Protein AF-A0A3M1KBB2-F1 (afdb_monomer_lite)

Foldseek 3Di:
DDDDDDDDDDDDDDDDDDDDDDDPPPPPPPPDPPPPPPPPPDPPPDADPVLVVLLVVCPPFQADSQQLAHPVLCVLVVVLLVLLVCCLVPVVSLVVSVVRAQDDRLRVLVPDPGPCNVSSNVSLVRGDPVLNVQLVVLSVVLRVLSVVLSVVSVVVVDDHSVRSCVSSVVSSVVNVVSSLVNLCSRDPPPPSVPVVVVVVVVVVVVVVVVVVVVVVVVVPPDDPDPPPVNVVVVVPPPPPDDDPPVNVVVVPD

pLDDT: mean 73.89, std 21.91, range [37.56, 98.06]

Secondary structure (DSSP, 8-state):
-------------------------SSS--S----S--------PPPPHHHHHHHHHHTTSSB-TTT--BGGGGHHHHHHHHHHHHTTT-GGGHHHHTT-----HHHHHHHS--TTHHHHHHHHHTS-HHHHHHHHHHHHHHHHHHHHHHHHHHHTSS--HHHHHHHHHHHHHHHHHHHHHHHHHHTTTS-HHHHHHHHHHHHHHHHHHHHHHHHHHHHSSS--PPPHHHHHHTTSSS-S----HHHHHTT--

Radius of gyration: 38.44 Å; chains: 1; bounding box: 136×97×54 Å

Structure (mmCIF, N/CA/C/O backbone):
data_AF-A0A3M1KBB2-F1
#
_entry.id   AF-A0A3M1KBB2-F1
#
loop_
_atom_site.group_PDB
_atom_site.id
_atom_site.type_symbol
_atom_site.label_atom_id
_atom_site.label_alt_id
_atom_site.label_comp_id
_atom_site.label_asym_id
_atom_site.label_entity_id
_atom_site.label_seq_id
_atom_site.pdbx_PDB_ins_code
_atom_site.Cartn_x
_atom_site.Cartn_y
_atom_site.Cartn_z
_atom_site.occupancy
_atom_site.B_iso_or_equiv
_atom_site.auth_seq_id
_atom_site.auth_comp_id
_atom_site.auth_asym_id
_atom_site.auth_atom_id
_atom_site.pdbx_PDB_model_num
ATOM 1 N N . MET A 1 1 ? -66.221 37.394 -31.455 1.00 39.97 1 MET A N 1
ATOM 2 C CA . MET A 1 1 ? -66.002 36.935 -30.063 1.00 39.97 1 MET A CA 1
ATOM 3 C C . MET A 1 1 ? -64.806 37.714 -29.534 1.00 39.97 1 MET A C 1
ATOM 5 O O . MET A 1 1 ? -63.736 37.566 -30.091 1.00 39.97 1 MET A O 1
ATOM 9 N N . ARG A 1 2 ? -65.027 38.820 -28.814 1.00 38.31 2 ARG A N 1
ATOM 10 C CA . ARG A 1 2 ? -65.224 38.904 -27.350 1.00 38.31 2 ARG A CA 1
ATOM 11 C C . ARG A 1 2 ? -63.923 38.574 -26.586 1.00 38.31 2 ARG A C 1
ATOM 13 O O . ARG A 1 2 ? -63.465 37.459 -26.737 1.00 38.31 2 ARG A O 1
ATOM 20 N N . ILE A 1 3 ? -63.320 39.399 -25.720 1.00 37.56 3 ILE A N 1
ATOM 21 C CA . ILE A 1 3 ? -63.451 40.816 -25.314 1.00 37.56 3 ILE A CA 1
ATOM 22 C C . ILE A 1 3 ? -62.129 41.149 -24.582 1.00 37.56 3 ILE A C 1
ATOM 24 O O . ILE A 1 3 ? -61.704 40.366 -23.736 1.00 37.56 3 ILE A O 1
ATOM 28 N N . SER A 1 4 ? -61.526 42.307 -24.855 1.00 38.25 4 SER A N 1
ATOM 29 C CA . SER A 1 4 ? -60.528 42.969 -24.000 1.00 38.25 4 SER A CA 1
ATOM 30 C C . SER A 1 4 ? -61.181 43.616 -22.772 1.00 38.25 4 SER A C 1
ATOM 32 O O . SER A 1 4 ? -62.295 44.120 -22.881 1.00 38.25 4 SER A O 1
ATOM 34 N N . ARG A 1 5 ? -60.471 43.707 -21.641 1.00 40.84 5 ARG A N 1
ATOM 35 C CA . ARG A 1 5 ? -60.655 44.701 -20.554 1.00 40.84 5 ARG A CA 1
ATOM 36 C C . ARG A 1 5 ? -59.530 44.484 -19.528 1.00 40.84 5 ARG A C 1
ATOM 38 O O . ARG A 1 5 ? -59.194 43.341 -19.273 1.00 40.84 5 ARG A O 1
ATOM 45 N N . ALA A 1 6 ? -58.949 45.449 -18.829 1.00 40.66 6 ALA A N 1
ATOM 46 C CA . ALA A 1 6 ? -58.879 46.906 -18.899 1.00 40.66 6 ALA A CA 1
ATOM 47 C C . ALA A 1 6 ? -58.130 47.340 -17.619 1.00 40.66 6 ALA A C 1
ATOM 49 O O . ALA A 1 6 ? -58.588 47.007 -16.535 1.00 40.66 6 ALA A O 1
ATOM 50 N N . THR A 1 7 ? -57.038 48.100 -17.777 1.00 42.25 7 THR A N 1
ATOM 51 C CA . THR A 1 7 ? -56.836 49.422 -17.132 1.00 42.25 7 THR A CA 1
ATOM 52 C C . THR A 1 7 ? -56.759 49.447 -15.585 1.00 42.25 7 THR A C 1
ATOM 54 O O . THR A 1 7 ? -57.702 49.089 -14.898 1.00 42.25 7 THR A O 1
ATOM 57 N N . ARG A 1 8 ? -55.716 50.018 -14.961 1.00 40.72 8 ARG A N 1
ATOM 58 C CA . ARG A 1 8 ? -55.566 51.483 -14.882 1.00 40.72 8 ARG A CA 1
ATOM 59 C C . ARG A 1 8 ? -54.183 51.918 -14.367 1.00 40.72 8 ARG A C 1
ATOM 61 O O . ARG A 1 8 ? -53.724 51.492 -13.318 1.00 40.72 8 ARG A O 1
ATOM 68 N N . PHE A 1 9 ? -53.598 52.826 -15.142 1.00 38.19 9 PHE A N 1
ATOM 69 C CA . PHE A 1 9 ? -52.480 53.726 -14.860 1.00 38.19 9 PHE A CA 1
ATOM 70 C C . PHE A 1 9 ? -52.955 54.942 -14.045 1.00 38.19 9 PHE A C 1
ATOM 72 O O . PHE A 1 9 ? -54.060 55.418 -14.309 1.00 38.19 9 PHE A O 1
ATOM 79 N N . ALA A 1 10 ? -52.095 55.481 -13.171 1.00 40.97 10 ALA A N 1
ATOM 80 C CA . ALA A 1 10 ? -51.895 56.909 -12.825 1.00 40.97 10 ALA A CA 1
ATOM 81 C C . ALA A 1 10 ? -51.282 56.996 -11.412 1.00 40.97 10 ALA A C 1
ATOM 83 O O . ALA A 1 10 ? -51.699 56.243 -10.546 1.00 40.97 10 ALA A O 1
ATOM 84 N N . ARG A 1 11 ? -50.364 57.889 -11.036 1.00 38.69 11 ARG A N 1
ATOM 85 C CA . ARG A 1 11 ? -49.588 58.976 -11.662 1.00 38.69 11 ARG A CA 1
ATOM 86 C C . ARG A 1 11 ? -48.530 59.372 -10.602 1.00 38.69 11 ARG A C 1
ATOM 88 O O . ARG A 1 11 ? -48.836 59.362 -9.416 1.00 38.69 11 ARG A O 1
ATOM 95 N N . HIS A 1 12 ? -47.327 59.739 -11.030 1.00 37.56 12 HIS A N 1
ATOM 96 C CA . HIS A 1 12 ? -46.296 60.484 -10.268 1.00 37.56 12 HIS A CA 1
ATOM 97 C C . HIS A 1 12 ? -46.439 62.001 -10.597 1.00 37.56 12 HIS A C 1
ATOM 99 O O . HIS A 1 12 ? -47.279 62.279 -11.467 1.00 37.56 12 HIS A O 1
ATOM 105 N N . PRO A 1 13 ? -45.617 62.989 -10.138 1.00 61.69 13 PRO A N 1
ATOM 106 C CA . PRO A 1 13 ? -44.692 63.219 -8.985 1.00 61.69 13 PRO A CA 1
ATOM 107 C C . PRO A 1 13 ? -44.994 64.637 -8.354 1.00 61.69 13 PRO A C 1
ATOM 109 O O . PRO A 1 13 ? -46.173 64.995 -8.411 1.00 61.69 13 PRO A O 1
ATOM 112 N N . PRO A 1 14 ? -44.071 65.544 -7.899 1.00 54.25 14 PRO A N 1
ATOM 113 C CA . PRO A 1 14 ? -42.691 65.518 -7.328 1.00 54.25 14 PRO A CA 1
ATOM 114 C C . PRO A 1 14 ? -42.627 66.205 -5.915 1.00 54.25 14 PRO A C 1
ATOM 116 O O . PRO A 1 14 ? -43.619 66.764 -5.470 1.00 54.25 14 PRO A O 1
ATOM 119 N N . GLY A 1 15 ? -41.605 66.090 -5.052 1.00 37.56 15 GLY A N 1
ATOM 120 C CA . GLY A 1 15 ? -40.236 66.639 -5.113 1.00 37.56 15 GLY A CA 1
ATOM 121 C C . GLY A 1 15 ? -40.072 67.876 -4.196 1.00 37.56 15 GLY A C 1
ATOM 122 O O . GLY A 1 15 ? -40.815 68.831 -4.378 1.00 37.56 15 GLY A O 1
ATOM 123 N N . HIS A 1 16 ? -39.146 67.825 -3.222 1.00 41.34 16 HIS A N 1
ATOM 124 C CA . HIS A 1 16 ? -38.310 68.910 -2.636 1.00 41.34 16 HIS A CA 1
ATOM 125 C C . HIS A 1 16 ? -37.663 68.364 -1.340 1.00 41.34 16 HIS A C 1
ATOM 127 O O . HIS A 1 16 ? -38.364 67.983 -0.410 1.00 41.34 16 HIS A O 1
ATOM 133 N N . ASP A 1 17 ? -36.374 68.018 -1.369 1.00 38.38 17 ASP A N 1
ATOM 134 C CA . ASP A 1 17 ? -35.231 68.859 -0.955 1.00 38.38 17 ASP A CA 1
ATOM 135 C C . ASP A 1 17 ? -35.091 69.030 0.563 1.00 38.38 17 ASP A C 1
ATOM 137 O O . ASP A 1 17 ? -35.965 69.574 1.232 1.00 38.38 17 ASP A O 1
ATOM 141 N N . GLY A 1 18 ? -33.943 68.606 1.096 1.00 38.19 18 GLY A N 1
ATOM 142 C CA . GLY A 1 18 ? -33.603 68.795 2.505 1.00 38.19 18 GLY A CA 1
ATOM 143 C C . GLY A 1 18 ? -32.398 67.982 2.966 1.00 38.19 18 GLY A C 1
ATOM 144 O O . GLY A 1 18 ? -32.530 67.084 3.789 1.00 38.19 18 GLY A O 1
ATOM 145 N N . LEU A 1 19 ? -31.224 68.300 2.420 1.00 38.81 19 LEU A N 1
ATOM 146 C CA . LEU A 1 19 ? -29.916 67.947 2.973 1.00 38.81 19 LEU A CA 1
ATOM 147 C C . LEU A 1 19 ? -29.793 68.404 4.439 1.00 38.81 19 LEU A C 1
ATOM 149 O O . LEU A 1 19 ? -30.047 69.569 4.724 1.00 38.81 19 LEU A O 1
ATOM 153 N N . MET A 1 20 ? -29.308 67.528 5.323 1.00 38.00 20 MET A N 1
ATOM 154 C CA . MET A 1 20 ? -28.083 67.712 6.125 1.00 38.00 20 MET A CA 1
ATOM 155 C C . MET A 1 20 ? -28.115 66.934 7.445 1.00 38.00 20 MET A C 1
ATOM 157 O O . MET A 1 20 ? -29.023 67.076 8.255 1.00 38.00 20 MET A O 1
ATOM 161 N N . SER A 1 21 ? -26.995 66.246 7.676 1.00 43.06 21 SER A N 1
ATOM 162 C CA . SER A 1 21 ? -26.371 66.000 8.976 1.00 43.06 21 SER A CA 1
ATOM 163 C C . SER A 1 21 ? -27.155 65.198 10.009 1.00 43.06 21 SER A C 1
ATOM 165 O O . SER A 1 21 ? -28.000 65.727 10.724 1.00 43.06 21 SER A O 1
ATOM 167 N N . LYS A 1 22 ? -26.672 63.980 10.262 1.00 44.69 22 LYS A N 1
ATOM 168 C CA . LYS A 1 22 ? -25.934 63.707 11.503 1.00 44.69 22 LYS A CA 1
ATOM 169 C C . LYS A 1 22 ? -25.032 62.494 11.328 1.00 44.69 22 LYS A C 1
ATOM 171 O O . LYS A 1 22 ? -25.343 61.541 10.629 1.00 44.69 22 LYS A O 1
ATOM 176 N N . HIS A 1 23 ? -23.854 62.641 11.898 1.00 44.62 23 HIS A N 1
ATOM 177 C CA . HIS A 1 23 ? -22.630 61.924 11.606 1.00 44.62 23 HIS A CA 1
ATOM 178 C C . HIS A 1 23 ? -22.330 60.987 12.787 1.00 44.62 23 HIS A C 1
ATOM 180 O O . HIS A 1 23 ? -21.245 61.058 13.354 1.00 44.62 23 HIS A O 1
ATOM 186 N N . GLU A 1 24 ? -23.315 60.188 13.223 1.00 48.00 24 GLU A N 1
ATOM 187 C CA . GLU A 1 24 ? -23.298 59.569 14.565 1.00 48.00 24 GLU A CA 1
ATOM 188 C C . GLU A 1 24 ? -23.824 58.122 14.658 1.00 48.00 24 GLU A C 1
ATOM 190 O O . GLU A 1 24 ? -24.002 57.631 15.761 1.00 48.00 24 GLU A O 1
ATOM 195 N N . ASP A 1 25 ? -23.967 57.380 13.556 1.00 42.84 25 ASP A N 1
ATOM 196 C CA . ASP A 1 25 ? -24.384 55.960 13.610 1.00 42.84 25 ASP A CA 1
ATOM 197 C C . ASP A 1 25 ? -23.302 55.008 13.079 1.00 42.84 25 ASP A C 1
ATOM 199 O O . ASP A 1 25 ? -23.540 54.142 12.240 1.00 42.84 25 ASP A O 1
ATOM 203 N N . MET A 1 26 ? -22.061 55.180 13.545 1.00 38.34 26 MET A N 1
ATOM 204 C CA . MET A 1 26 ? -20.952 54.284 13.183 1.00 38.34 26 MET A CA 1
ATOM 205 C C . MET A 1 26 ? -20.110 53.831 14.385 1.00 38.34 26 MET A C 1
ATOM 207 O O . MET A 1 26 ? -18.928 53.526 14.230 1.00 38.34 26 MET A O 1
ATOM 211 N N . GLN A 1 27 ? -20.705 53.781 15.586 1.00 43.47 27 GLN A N 1
ATOM 212 C CA . GLN A 1 27 ? -20.038 53.250 16.787 1.00 43.47 27 GLN A CA 1
ATOM 213 C C . GLN A 1 27 ? -20.854 52.279 17.662 1.00 43.47 27 GLN A C 1
ATOM 215 O O . GLN A 1 27 ? -20.275 51.709 18.581 1.00 43.47 27 GLN A O 1
ATOM 220 N N . GLU A 1 28 ? -22.108 51.945 17.338 1.00 44.28 28 GLU A N 1
ATOM 221 C CA . GLU A 1 28 ? -22.884 50.937 18.094 1.00 44.28 28 GLU A CA 1
ATOM 222 C C . GLU A 1 28 ? -23.383 49.762 17.235 1.00 44.28 28 GLU A C 1
ATOM 224 O O . GLU A 1 28 ? -24.539 49.360 17.280 1.00 44.28 28 GLU A O 1
ATOM 229 N N . MET A 1 29 ? -22.483 49.140 16.468 1.00 39.94 29 MET A N 1
ATOM 230 C CA . MET A 1 29 ? -22.730 47.807 15.892 1.00 39.94 29 MET A CA 1
ATOM 231 C C . MET A 1 29 ? -21.520 46.888 16.079 1.00 39.94 29 MET A C 1
ATOM 233 O O . MET A 1 29 ? -21.035 46.238 15.155 1.00 39.94 29 MET A O 1
ATOM 237 N N . LYS A 1 30 ? -20.991 46.868 17.308 1.00 49.28 30 LYS A N 1
ATOM 238 C CA . LYS A 1 30 ? -19.894 45.983 17.723 1.00 49.28 30 LYS A CA 1
ATOM 239 C C . LYS A 1 30 ? -20.246 45.204 18.992 1.00 49.28 30 LYS A C 1
ATOM 241 O O . LYS A 1 30 ? -19.454 45.121 19.924 1.00 49.28 30 LYS A O 1
ATOM 246 N N . LEU A 1 31 ? -21.440 44.618 19.013 1.00 41.84 31 LEU A N 1
ATOM 247 C CA . LEU A 1 31 ? -21.870 43.657 20.026 1.00 41.84 31 LEU A CA 1
ATOM 248 C C . LEU A 1 31 ? -22.531 42.457 19.338 1.00 41.84 31 LEU A C 1
ATOM 250 O O . LEU A 1 31 ? -23.375 42.621 18.465 1.00 41.84 31 LEU A O 1
ATOM 254 N N . ALA A 1 32 ? -22.100 41.265 19.762 1.00 46.97 32 ALA A N 1
ATOM 255 C CA . ALA A 1 32 ? -22.506 39.929 19.317 1.00 46.97 32 ALA A CA 1
ATOM 256 C C . ALA A 1 32 ? -21.923 39.411 17.983 1.00 46.97 32 ALA A C 1
ATOM 258 O O . ALA A 1 32 ? -22.619 38.822 17.162 1.00 46.97 32 ALA A O 1
ATOM 259 N N . MET A 1 33 ? -20.600 39.500 17.824 1.00 46.44 33 MET A N 1
ATOM 260 C CA . MET A 1 33 ? -19.882 38.398 17.171 1.00 46.44 33 MET A CA 1
ATOM 261 C C . MET A 1 33 ? -19.833 37.238 18.177 1.00 46.44 33 MET A C 1
ATOM 263 O O . MET A 1 33 ? -19.279 37.442 19.263 1.00 46.44 33 MET A O 1
ATOM 267 N N . PRO A 1 34 ? -20.388 36.044 17.898 1.00 45.81 34 PRO A N 1
ATOM 268 C CA . PRO A 1 34 ? -20.093 34.893 18.731 1.00 45.81 34 PRO A CA 1
ATOM 269 C C . PRO A 1 34 ? -18.593 34.629 18.621 1.00 45.81 34 PRO A C 1
ATOM 271 O O . PRO A 1 34 ? -18.051 34.419 17.534 1.00 45.81 34 PRO A O 1
ATOM 274 N N . SER A 1 35 ? -17.926 34.720 19.769 1.00 42.41 35 SER A N 1
ATOM 275 C CA . SER A 1 35 ? -16.536 34.336 19.956 1.00 42.41 35 SER A CA 1
ATOM 276 C C . SER A 1 35 ? -16.293 33.003 19.252 1.00 42.41 35 SER A C 1
ATOM 278 O O . SER A 1 35 ? -16.897 31.991 19.607 1.00 42.41 35 SER A O 1
ATOM 280 N N . GLN A 1 36 ? -15.408 32.995 18.252 1.00 48.31 36 GLN A N 1
ATOM 281 C CA . GLN A 1 36 ? -14.919 31.790 17.574 1.00 48.31 36 GLN A CA 1
ATOM 282 C C . GLN A 1 36 ? -14.016 30.944 18.501 1.00 48.31 36 GLN A C 1
ATOM 284 O O . GLN A 1 36 ? -13.035 30.355 18.060 1.00 48.31 36 GLN A O 1
ATOM 289 N N . ALA A 1 37 ? -14.353 30.866 19.789 1.00 44.41 37 ALA A N 1
ATOM 290 C CA . ALA A 1 37 ? -13.719 30.042 20.812 1.00 44.41 37 ALA A CA 1
ATOM 291 C C . ALA A 1 37 ? -14.424 28.678 20.960 1.00 44.41 37 ALA A C 1
ATOM 293 O O . ALA A 1 37 ? -14.535 28.136 22.054 1.00 44.41 37 ALA A O 1
ATOM 294 N N . ALA A 1 38 ? -14.913 28.131 19.846 1.00 44.22 38 ALA A N 1
ATOM 295 C CA . ALA A 1 38 ? -15.385 26.753 19.738 1.00 44.22 38 ALA A CA 1
ATOM 296 C C . ALA A 1 38 ? -15.048 26.177 18.351 1.00 44.22 38 ALA A C 1
ATOM 298 O O . ALA A 1 38 ? -15.880 25.563 17.689 1.00 44.22 38 ALA A O 1
ATOM 299 N N . ARG A 1 39 ? -13.817 26.392 17.869 1.00 44.88 39 ARG A N 1
ATOM 300 C CA . ARG A 1 39 ? -13.243 25.509 16.846 1.00 44.88 39 ARG A CA 1
ATOM 301 C C . ARG A 1 39 ? -12.769 24.263 17.583 1.00 44.88 39 ARG A C 1
ATOM 303 O O . ARG A 1 39 ? -11.681 24.249 18.142 1.00 44.88 39 ARG A O 1
ATOM 310 N N . ASN A 1 40 ? -13.677 23.300 17.691 1.00 42.91 40 ASN A N 1
ATOM 311 C CA . ASN A 1 40 ? -13.496 22.014 18.351 1.00 42.91 40 ASN A CA 1
ATOM 312 C C . ASN A 1 40 ? -12.168 21.360 17.903 1.00 42.91 40 ASN A C 1
ATOM 314 O O . ASN A 1 40 ? -12.052 21.054 16.715 1.00 42.91 40 ASN A O 1
ATOM 318 N N . PRO A 1 41 ? -11.160 21.188 18.779 1.00 47.47 41 PRO A N 1
ATOM 319 C CA . PRO A 1 41 ? -9.836 20.777 18.331 1.00 47.47 41 PRO A CA 1
ATOM 320 C C . PRO A 1 41 ? -9.662 19.271 18.117 1.00 47.47 41 PRO A C 1
ATOM 322 O O . PRO A 1 41 ? -8.635 18.907 17.571 1.00 47.47 41 PRO A O 1
ATOM 325 N N . GLU A 1 42 ? -10.595 18.382 18.477 1.00 43.56 42 GLU A N 1
ATOM 326 C CA . GLU A 1 42 ? -10.384 16.937 18.288 1.00 43.56 42 GLU A CA 1
ATOM 327 C C . GLU A 1 42 ? -11.714 16.195 18.101 1.00 43.56 42 GLU A C 1
ATOM 329 O O . GLU A 1 42 ? -12.368 15.806 19.063 1.00 43.56 42 GLU A O 1
ATOM 334 N N . CYS A 1 43 ? -12.106 15.915 16.856 1.00 40.28 43 CYS A N 1
ATOM 335 C CA . CYS A 1 43 ? -12.983 14.773 16.591 1.00 40.28 43 CYS A CA 1
ATOM 336 C C . CYS A 1 43 ? -12.117 13.501 16.557 1.00 40.28 43 CYS A C 1
ATOM 338 O O . CYS A 1 43 ? -12.091 12.789 15.562 1.00 40.28 43 CYS A O 1
ATOM 340 N N . ARG A 1 44 ? -11.359 13.226 17.630 1.00 54.50 44 ARG A N 1
ATOM 341 C CA . ARG A 1 44 ? -10.888 11.860 17.877 1.00 54.50 44 ARG A CA 1
ATOM 342 C C . ARG A 1 44 ? -12.130 11.098 18.294 1.00 54.50 44 ARG A C 1
ATOM 344 O O . ARG A 1 44 ? -12.576 11.233 19.433 1.00 54.50 44 ARG A O 1
ATOM 351 N N . GLN A 1 45 ? -12.765 10.411 17.350 1.00 59.56 45 GLN A N 1
ATOM 352 C CA . GLN A 1 45 ? -13.900 9.558 17.672 1.00 59.56 45 GLN A CA 1
ATOM 353 C C . GLN A 1 45 ? -13.451 8.595 18.773 1.00 59.56 45 GLN A C 1
ATOM 355 O O . GLN A 1 45 ? -12.469 7.872 18.613 1.00 59.56 45 GLN A O 1
ATOM 360 N N . ALA A 1 46 ? -14.115 8.656 19.927 1.00 73.00 46 ALA A N 1
ATOM 361 C CA . ALA A 1 46 ? -13.853 7.710 20.996 1.00 73.00 46 ALA A CA 1
ATOM 362 C C . ALA A 1 46 ? -14.144 6.303 20.461 1.00 73.00 46 ALA A C 1
ATOM 364 O O . ALA A 1 46 ? -15.185 6.094 19.834 1.00 73.00 46 ALA A O 1
ATOM 365 N N . LEU A 1 47 ? -13.221 5.365 20.693 1.00 81.56 47 LEU A N 1
ATOM 366 C CA . LEU A 1 47 ? -13.400 3.978 20.276 1.00 81.56 47 LEU A CA 1
ATOM 367 C C . LEU A 1 47 ? -14.716 3.438 20.844 1.00 81.56 47 LEU A C 1
ATOM 369 O O . LEU A 1 47 ? -15.050 3.650 22.014 1.00 81.56 47 LEU A O 1
ATOM 373 N N . SER A 1 48 ? -15.464 2.728 20.008 1.00 88.38 48 SER A N 1
ATOM 374 C CA . SER A 1 48 ? -16.630 1.970 20.443 1.00 88.38 48 SER A CA 1
ATOM 375 C C . SER A 1 48 ? -16.229 0.901 21.476 1.00 88.38 48 SER A C 1
ATOM 377 O O . SER A 1 48 ? -15.072 0.470 21.510 1.00 88.38 48 SER A O 1
ATOM 379 N N . PRO A 1 49 ? -17.166 0.416 22.312 1.00 88.75 49 PRO A N 1
ATOM 380 C CA . PRO A 1 49 ? -16.876 -0.660 23.263 1.00 88.75 49 PRO A CA 1
ATOM 381 C C . PRO A 1 49 ? -16.310 -1.923 22.597 1.00 88.75 49 PRO A C 1
ATOM 383 O O . PRO A 1 49 ? -15.448 -2.587 23.167 1.00 88.75 49 PRO A O 1
ATOM 386 N N . GLU A 1 50 ? -16.767 -2.227 21.380 1.00 90.38 50 GLU A N 1
ATOM 387 C CA . GLU A 1 50 ? -16.287 -3.351 20.574 1.00 90.38 50 GLU A CA 1
ATOM 388 C C . GLU A 1 50 ? -14.830 -3.146 20.134 1.00 90.38 50 GLU A C 1
ATOM 390 O O . GLU A 1 50 ? -13.991 -4.016 20.360 1.00 90.38 50 GLU A O 1
ATOM 395 N N . GLN A 1 51 ? -14.494 -1.957 19.623 1.00 91.50 51 GLN A N 1
ATOM 396 C CA . GLN A 1 51 ? -13.114 -1.590 19.290 1.00 91.50 51 GLN A CA 1
ATOM 397 C C . GLN A 1 51 ? -12.199 -1.623 20.518 1.00 91.50 51 GLN A C 1
ATOM 399 O O . GLN A 1 51 ? -11.065 -2.084 20.431 1.00 91.50 51 GLN A O 1
ATOM 404 N N . GLN A 1 52 ? -12.677 -1.175 21.680 1.00 90.88 52 GLN A N 1
ATOM 405 C CA . GLN A 1 52 ? -11.885 -1.188 22.909 1.00 90.88 52 GLN A CA 1
ATOM 406 C C . GLN A 1 52 ? -11.594 -2.615 23.396 1.00 90.88 52 GLN A C 1
ATOM 408 O O . GLN A 1 52 ? -10.480 -2.890 23.843 1.00 90.88 52 GLN A O 1
ATOM 413 N N . ALA A 1 53 ? -12.572 -3.521 23.298 1.00 90.62 53 ALA A N 1
ATOM 414 C CA . ALA A 1 53 ? -12.388 -4.934 23.620 1.00 90.62 53 ALA A CA 1
ATOM 415 C C . ALA A 1 53 ? -11.438 -5.622 22.629 1.00 90.62 53 ALA A C 1
ATOM 417 O O . ALA A 1 53 ? -10.590 -6.419 23.034 1.00 90.62 53 ALA A O 1
ATOM 418 N N . LEU A 1 54 ? -11.551 -5.286 21.340 1.00 92.50 54 LEU A N 1
ATOM 419 C CA . LEU A 1 54 ? -10.664 -5.801 20.305 1.00 92.50 54 LEU A CA 1
ATOM 420 C C . LEU A 1 54 ? -9.230 -5.313 20.497 1.00 92.50 54 LEU A C 1
ATOM 422 O O . LEU A 1 54 ? -8.315 -6.125 20.438 1.00 92.50 54 LEU A O 1
ATOM 426 N N . LYS A 1 55 ? -9.030 -4.032 20.820 1.00 91.88 55 LYS A N 1
ATOM 427 C CA . LYS A 1 55 ? -7.707 -3.448 21.075 1.00 91.88 55 LYS A CA 1
ATOM 428 C C . LYS A 1 55 ? -6.899 -4.260 22.089 1.00 91.88 55 LYS A C 1
ATOM 430 O O . LYS A 1 55 ? -5.731 -4.542 21.860 1.00 91.88 55 LYS A O 1
ATOM 435 N N . SER A 1 56 ? -7.528 -4.709 23.177 1.00 90.19 56 SER A N 1
ATOM 436 C CA . SER A 1 56 ? -6.864 -5.553 24.181 1.00 90.19 56 SER A CA 1
ATOM 437 C C . SER A 1 56 ? -6.410 -6.919 23.650 1.00 90.19 56 SER A C 1
ATOM 439 O O . SER A 1 56 ? -5.498 -7.504 24.225 1.00 90.19 56 SER A O 1
ATOM 441 N N . ARG A 1 57 ? -7.023 -7.432 22.576 1.00 92.50 57 ARG A N 1
ATOM 442 C CA . ARG A 1 57 ? -6.622 -8.676 21.894 1.00 92.50 57 ARG A CA 1
ATOM 443 C C . ARG A 1 57 ? -5.485 -8.463 20.891 1.00 92.50 57 ARG A C 1
ATOM 445 O O . ARG A 1 57 ? -4.815 -9.432 20.564 1.00 92.50 57 ARG A O 1
ATOM 452 N N . LEU A 1 58 ? -5.284 -7.234 20.408 1.00 91.62 58 LEU A N 1
ATOM 453 C CA . LEU A 1 58 ? -4.207 -6.893 19.467 1.00 91.62 58 LEU A 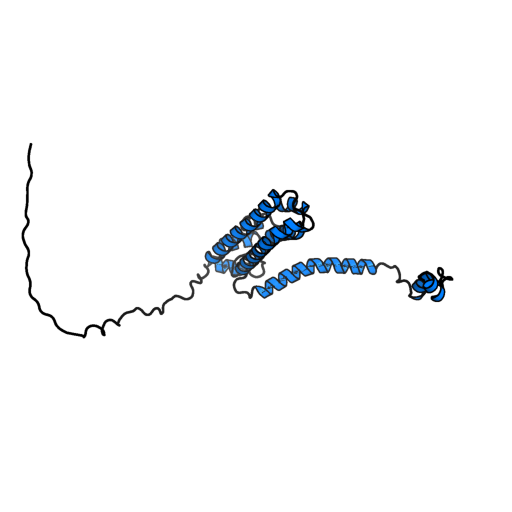CA 1
ATOM 454 C C . LEU A 1 58 ? -2.836 -6.816 20.155 1.00 91.62 58 LEU A C 1
ATOM 456 O O . LEU A 1 58 ? -1.807 -6.956 19.495 1.00 91.62 58 LEU A O 1
ATOM 460 N N . ALA A 1 59 ? -2.818 -6.635 21.478 1.00 87.50 59 ALA A N 1
ATOM 461 C CA . ALA A 1 59 ? -1.594 -6.558 22.261 1.00 87.50 59 ALA A CA 1
ATOM 462 C C . ALA A 1 59 ? -0.710 -7.803 22.061 1.00 87.50 59 ALA A C 1
ATOM 464 O O . ALA A 1 59 ? -1.128 -8.932 22.321 1.00 87.50 59 ALA A O 1
ATOM 465 N N . GLY A 1 60 ? 0.533 -7.585 21.624 1.00 83.62 60 GLY A N 1
ATOM 466 C CA . GLY A 1 60 ? 1.504 -8.653 21.360 1.00 83.62 60 GLY A CA 1
ATOM 467 C C . GLY A 1 60 ? 1.369 -9.336 19.993 1.00 83.62 60 GLY A C 1
ATOM 468 O O . GLY A 1 60 ? 2.029 -10.349 19.770 1.00 83.62 60 GLY A O 1
ATOM 469 N N . THR A 1 61 ? 0.546 -8.795 19.092 1.00 89.25 61 THR A N 1
ATOM 470 C CA . THR A 1 61 ? 0.431 -9.238 17.691 1.00 89.25 61 THR A CA 1
ATOM 471 C C . THR A 1 61 ? 1.130 -8.255 16.742 1.00 89.25 61 THR A C 1
ATOM 473 O O . THR A 1 61 ? 1.515 -7.161 17.151 1.00 89.25 61 THR A O 1
ATOM 476 N N . ASN A 1 62 ? 1.260 -8.613 15.459 1.00 86.94 62 ASN A N 1
ATOM 477 C CA . ASN A 1 62 ? 1.767 -7.714 14.404 1.00 86.94 62 ASN A CA 1
ATOM 478 C C . ASN A 1 62 ? 0.701 -6.723 13.876 1.00 86.94 62 ASN A C 1
ATOM 480 O O . ASN A 1 62 ? 0.838 -6.176 12.782 1.00 86.94 62 ASN A O 1
ATOM 484 N N . ILE A 1 63 ? -0.388 -6.513 14.620 1.00 93.75 63 ILE A N 1
ATOM 485 C CA . ILE A 1 63 ? -1.471 -5.585 14.279 1.00 93.75 63 ILE A CA 1
ATOM 486 C C . ILE A 1 63 ? -1.348 -4.366 15.194 1.00 93.75 63 ILE A C 1
ATOM 488 O O . ILE A 1 63 ? -1.300 -4.508 16.417 1.00 93.75 63 ILE A O 1
ATOM 492 N N . ASP A 1 64 ? -1.310 -3.162 14.627 1.00 92.88 64 ASP A N 1
ATOM 493 C CA . ASP A 1 64 ? -1.179 -1.940 15.415 1.00 92.88 64 ASP A CA 1
ATOM 494 C C . ASP A 1 64 ? -2.461 -1.646 16.212 1.00 92.88 64 ASP A C 1
ATOM 496 O O . ASP A 1 64 ? -3.573 -1.620 15.685 1.00 92.88 64 ASP A O 1
ATOM 500 N N . GLU A 1 65 ? -2.305 -1.398 17.513 1.00 91.62 65 GLU A N 1
ATOM 501 C CA . GLU A 1 65 ? -3.422 -1.201 18.445 1.00 91.62 65 GLU A CA 1
ATOM 502 C C . GLU A 1 65 ? -4.171 0.132 18.256 1.00 91.62 65 GLU A C 1
ATOM 504 O O . GLU A 1 65 ? -5.212 0.359 18.885 1.00 91.62 65 GLU A O 1
ATOM 509 N N . THR A 1 66 ? -3.616 1.054 17.467 1.00 90.12 66 THR A N 1
ATOM 510 C CA . THR A 1 66 ? -4.197 2.376 17.206 1.00 90.12 66 THR A CA 1
ATOM 511 C C . THR A 1 66 ? -4.881 2.403 15.850 1.00 90.12 66 THR A C 1
ATOM 513 O O . THR A 1 66 ? -6.027 2.844 15.766 1.00 90.12 66 THR A O 1
ATOM 516 N N . SER A 1 67 ? -4.211 1.919 14.803 1.00 93.00 67 SER A N 1
ATOM 517 C CA . SE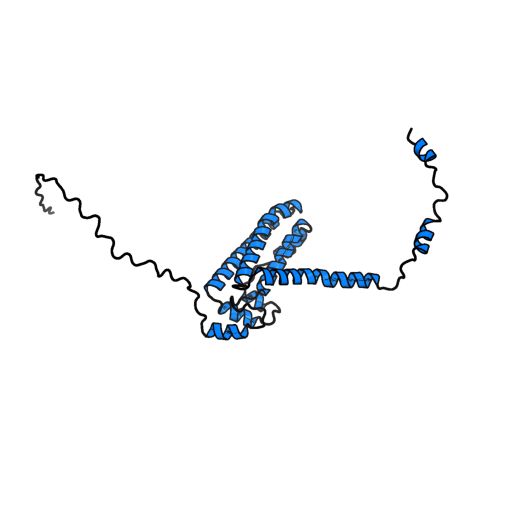R A 1 67 ? -4.762 1.892 13.445 1.00 93.00 67 SER A CA 1
ATOM 518 C C . SER A 1 67 ? -5.632 0.671 13.161 1.00 93.00 67 SER A C 1
ATOM 520 O O . SER A 1 67 ? -6.499 0.752 12.295 1.00 93.00 67 SER A O 1
ATOM 522 N N . PHE A 1 68 ? -5.439 -0.424 13.908 1.00 95.06 68 PHE A N 1
ATOM 523 C CA . PHE A 1 68 ? -6.067 -1.731 13.692 1.00 95.06 68 PHE A CA 1
ATOM 524 C C . PHE A 1 68 ? -5.621 -2.382 12.369 1.00 95.06 68 PHE A C 1
ATOM 526 O O . PHE A 1 68 ? -6.314 -3.243 11.825 1.00 95.06 68 PHE A O 1
ATOM 533 N N . LEU A 1 69 ? -4.457 -1.972 11.853 1.00 96.31 69 LEU A N 1
ATOM 534 C CA . LEU A 1 69 ? -3.859 -2.459 10.613 1.00 96.31 69 LEU A CA 1
ATOM 535 C C . LEU A 1 69 ? -2.569 -3.232 10.902 1.00 96.31 69 LEU A C 1
ATOM 537 O O . LEU A 1 69 ? -1.829 -2.918 11.830 1.00 96.31 69 LEU A O 1
ATOM 541 N N . ALA A 1 70 ? -2.289 -4.230 10.073 1.00 94.81 70 ALA A N 1
ATOM 542 C CA . ALA A 1 70 ? -1.079 -5.049 10.138 1.00 94.81 70 ALA A CA 1
ATOM 543 C C . ALA A 1 70 ? -0.077 -4.653 9.049 1.00 94.81 70 ALA A C 1
ATOM 545 O O . ALA A 1 70 ? -0.460 -4.498 7.885 1.00 94.81 70 ALA A O 1
ATOM 546 N N . THR A 1 71 ? 1.204 -4.564 9.415 1.00 88.69 71 THR A N 1
ATOM 547 C CA . THR A 1 71 ? 2.310 -4.243 8.493 1.00 88.69 71 THR A CA 1
ATOM 548 C C . THR A 1 71 ? 2.526 -5.299 7.426 1.00 88.69 71 THR A C 1
ATOM 550 O O . THR A 1 71 ? 2.912 -4.962 6.311 1.00 88.69 71 THR A O 1
ATOM 553 N N . ASP A 1 72 ? 2.233 -6.562 7.746 1.00 94.56 72 ASP A N 1
ATOM 554 C CA . ASP A 1 72 ? 2.380 -7.699 6.834 1.00 94.56 72 ASP A CA 1
ATOM 555 C C . ASP A 1 72 ? 1.628 -7.497 5.509 1.00 94.56 72 ASP A C 1
ATOM 557 O O . ASP A 1 72 ? 2.066 -8.006 4.482 1.00 94.56 72 ASP A O 1
ATOM 561 N N . TYR A 1 73 ? 0.571 -6.669 5.487 1.00 95.81 73 TYR A N 1
ATOM 562 C CA . TYR A 1 73 ? -0.127 -6.340 4.245 1.00 95.81 73 TYR A CA 1
ATOM 563 C C . TYR A 1 73 ? 0.800 -5.742 3.182 1.00 95.81 73 TYR A C 1
ATOM 565 O O . TYR A 1 73 ? 0.639 -6.038 2.003 1.00 95.81 73 TYR A O 1
ATOM 573 N N . LEU A 1 74 ? 1.794 -4.935 3.563 1.00 94.88 74 LEU A N 1
ATOM 574 C CA . LEU A 1 74 ? 2.711 -4.316 2.602 1.00 94.88 74 LEU A CA 1
ATOM 575 C C . LEU A 1 74 ? 3.685 -5.311 1.958 1.00 94.88 74 LEU A C 1
ATOM 577 O O . LEU A 1 74 ? 4.315 -4.969 0.960 1.00 94.88 74 LEU A O 1
ATOM 581 N N . ASN A 1 75 ? 3.779 -6.548 2.457 1.00 93.19 75 ASN A N 1
ATOM 582 C CA . ASN A 1 75 ? 4.734 -7.527 1.942 1.00 93.19 75 ASN A CA 1
ATOM 583 C C . ASN A 1 75 ? 4.539 -7.814 0.447 1.00 93.19 75 ASN A C 1
ATOM 585 O O . ASN A 1 75 ? 5.507 -7.828 -0.305 1.00 93.19 75 ASN A O 1
ATOM 589 N N . HIS A 1 76 ? 3.290 -7.942 -0.011 1.00 93.69 76 HIS A N 1
ATOM 590 C CA . HIS A 1 76 ? 3.017 -8.200 -1.429 1.00 93.69 76 HIS A CA 1
ATOM 591 C C . HIS A 1 76 ? 3.372 -7.012 -2.344 1.00 93.69 76 HIS A C 1
ATOM 593 O O . HIS A 1 76 ? 3.573 -7.204 -3.540 1.00 93.69 76 HIS A O 1
ATOM 599 N N . PHE A 1 77 ? 3.461 -5.787 -1.808 1.00 96.69 77 PHE A N 1
ATOM 600 C CA . PHE A 1 77 ? 3.990 -4.640 -2.552 1.00 96.69 77 PHE A CA 1
ATOM 601 C C . PHE A 1 77 ? 5.518 -4.659 -2.587 1.00 96.69 77 PHE A C 1
ATOM 603 O O . PHE A 1 77 ? 6.096 -4.375 -3.632 1.00 96.69 77 PHE A O 1
ATOM 610 N N . ASN A 1 78 ? 6.173 -5.041 -1.486 1.00 95.50 78 ASN A N 1
ATOM 611 C CA . ASN A 1 78 ? 7.630 -5.189 -1.453 1.00 95.50 78 ASN A CA 1
ATOM 612 C C . ASN A 1 78 ? 8.109 -6.205 -2.500 1.00 95.50 78 ASN A C 1
ATOM 614 O O . ASN A 1 78 ? 9.105 -5.960 -3.170 1.00 95.50 78 ASN A O 1
ATOM 618 N N . GLU A 1 79 ? 7.374 -7.303 -2.686 1.00 95.31 79 GLU A N 1
ATOM 619 C CA . GLU A 1 79 ? 7.667 -8.316 -3.706 1.00 95.31 79 GLU A CA 1
ATOM 620 C C . GLU A 1 79 ? 7.738 -7.710 -5.115 1.00 95.31 79 GLU A C 1
ATOM 622 O O . GLU A 1 79 ? 8.770 -7.814 -5.774 1.00 95.31 79 GLU A O 1
ATOM 627 N N . VAL A 1 80 ? 6.701 -6.994 -5.565 1.00 96.31 80 VAL A N 1
ATOM 628 C CA . VAL A 1 80 ? 6.716 -6.370 -6.903 1.00 96.31 80 VAL A CA 1
ATOM 629 C C . VAL A 1 80 ? 7.710 -5.214 -7.009 1.00 96.31 80 VAL A C 1
ATOM 631 O O . VAL A 1 80 ? 8.305 -5.019 -8.066 1.00 96.31 80 VAL A O 1
ATOM 634 N N . VAL A 1 81 ? 7.935 -4.467 -5.927 1.00 96.38 81 VAL A N 1
ATOM 635 C CA . VAL A 1 81 ? 8.951 -3.404 -5.861 1.00 96.38 81 VAL A CA 1
ATOM 636 C C . VAL A 1 81 ? 10.345 -3.970 -6.102 1.00 96.38 81 VAL A C 1
ATOM 638 O O . VAL A 1 81 ? 11.064 -3.430 -6.937 1.00 96.38 81 VAL A O 1
ATOM 641 N N . MET A 1 82 ? 10.694 -5.090 -5.465 1.00 95.31 82 MET A N 1
ATOM 642 C CA . MET A 1 82 ? 11.974 -5.763 -5.706 1.00 95.31 82 MET A CA 1
ATOM 643 C C . MET A 1 82 ? 12.117 -6.202 -7.170 1.00 95.31 82 MET A C 1
ATOM 645 O O . MET A 1 82 ? 13.167 -5.982 -7.773 1.00 95.31 82 MET A O 1
ATOM 649 N N . LEU A 1 83 ? 11.066 -6.776 -7.773 1.00 95.81 83 LEU A N 1
ATOM 650 C CA . LEU A 1 83 ? 11.100 -7.175 -9.189 1.00 95.81 83 LEU A CA 1
ATOM 651 C C . LEU A 1 83 ? 11.309 -5.970 -10.114 1.00 95.81 83 LEU A C 1
ATOM 653 O O . LEU A 1 83 ? 12.112 -6.025 -11.046 1.00 95.81 83 LEU A O 1
ATOM 657 N N . LEU A 1 84 ? 10.618 -4.862 -9.841 1.00 94.94 84 LEU A N 1
ATOM 658 C CA . LEU A 1 84 ? 10.781 -3.621 -10.590 1.00 94.94 84 LEU A CA 1
ATOM 659 C C . LEU A 1 84 ? 12.209 -3.075 -10.457 1.00 94.94 84 LEU A C 1
ATOM 661 O O . LEU A 1 84 ? 12.814 -2.735 -11.469 1.00 94.94 84 LEU A O 1
ATOM 665 N N . GLU A 1 85 ? 12.781 -3.031 -9.253 1.00 95.12 85 GLU A N 1
ATOM 666 C CA . GLU A 1 85 ? 14.139 -2.514 -9.013 1.00 95.12 85 GLU A CA 1
ATOM 667 C C . GLU A 1 85 ? 15.231 -3.305 -9.742 1.00 95.12 85 GLU A C 1
ATOM 669 O O . GLU A 1 85 ? 16.214 -2.711 -10.188 1.00 95.12 85 GLU A O 1
ATOM 674 N N . MET A 1 86 ? 15.040 -4.614 -9.921 1.00 93.81 86 MET A N 1
ATOM 675 C CA . MET A 1 86 ? 15.959 -5.482 -10.668 1.00 93.81 86 MET A CA 1
ATOM 676 C C . MET A 1 86 ? 15.793 -5.388 -12.193 1.00 93.81 86 MET A C 1
ATOM 678 O O . MET A 1 86 ? 16.713 -5.731 -12.941 1.00 93.81 86 MET A O 1
ATOM 682 N N . ALA A 1 87 ? 14.649 -4.900 -12.682 1.00 93.50 87 ALA A N 1
ATOM 683 C CA . ALA A 1 87 ? 14.315 -4.892 -14.106 1.00 93.50 87 ALA A CA 1
ATOM 684 C C . ALA A 1 87 ? 15.316 -4.160 -15.026 1.00 93.50 87 ALA A C 1
ATOM 686 O O . ALA A 1 87 ? 15.516 -4.626 -16.148 1.00 93.50 87 ALA A O 1
ATOM 687 N N . PRO A 1 88 ? 15.973 -3.049 -14.627 1.00 92.44 88 PRO A N 1
ATOM 688 C CA . PRO A 1 88 ? 16.996 -2.419 -15.462 1.00 92.44 88 PRO A CA 1
ATOM 689 C C . PRO A 1 88 ? 18.202 -3.316 -15.763 1.00 92.44 88 PRO A C 1
ATOM 691 O O . PRO A 1 88 ? 18.839 -3.148 -16.798 1.00 92.44 88 PRO A O 1
ATOM 694 N N . GLU A 1 89 ? 18.549 -4.233 -14.862 1.00 92.19 89 GLU A N 1
ATOM 695 C CA . GLU A 1 89 ? 19.697 -5.135 -15.029 1.00 92.19 89 GLU A CA 1
ATOM 696 C C . GLU A 1 89 ? 19.275 -6.470 -15.639 1.00 92.19 89 GLU A C 1
ATOM 698 O O . GLU A 1 89 ? 19.994 -7.034 -16.464 1.00 92.19 89 GLU A O 1
ATOM 703 N N . MET A 1 90 ? 18.078 -6.937 -15.286 1.00 91.25 90 MET A N 1
ATOM 704 C CA . MET A 1 90 ? 17.493 -8.175 -15.783 1.00 91.25 90 MET A CA 1
ATOM 705 C C . MET A 1 90 ? 16.080 -7.915 -16.329 1.00 91.25 90 MET A C 1
ATOM 707 O O . MET A 1 90 ? 15.100 -8.181 -15.635 1.00 91.25 90 MET A O 1
ATOM 711 N N . PRO A 1 91 ? 15.941 -7.419 -17.577 1.00 90.06 91 PRO A N 1
ATOM 712 C CA . PRO A 1 91 ? 14.639 -7.074 -18.160 1.00 90.06 91 PRO A CA 1
ATOM 713 C C . PRO A 1 91 ? 13.624 -8.223 -18.186 1.00 90.06 91 PRO A C 1
ATOM 715 O O . PRO A 1 91 ? 12.424 -7.976 -18.079 1.00 90.06 91 PRO A O 1
ATOM 718 N N . ASP A 1 92 ? 14.096 -9.470 -18.280 1.00 89.25 92 ASP A N 1
ATOM 719 C CA . ASP A 1 92 ? 13.256 -10.674 -18.307 1.00 89.25 92 ASP A CA 1
ATOM 720 C C . ASP A 1 92 ? 12.441 -10.855 -17.010 1.00 89.25 92 ASP A C 1
ATOM 722 O O . ASP A 1 92 ? 11.370 -11.459 -17.033 1.00 89.25 92 ASP A O 1
ATOM 726 N N . ILE A 1 93 ? 12.877 -10.265 -15.885 1.00 91.88 93 ILE A N 1
ATOM 727 C CA . ILE A 1 93 ? 12.141 -10.313 -14.610 1.00 91.88 93 ILE A CA 1
ATOM 728 C C . ILE A 1 93 ? 10.784 -9.594 -14.678 1.00 91.88 93 ILE A C 1
ATOM 730 O O . ILE A 1 93 ? 9.887 -9.846 -13.872 1.00 91.88 93 ILE A O 1
ATOM 734 N N . LEU A 1 94 ? 10.598 -8.711 -15.666 1.00 91.44 94 LEU A N 1
ATOM 735 C CA . LEU A 1 94 ? 9.319 -8.046 -15.895 1.00 91.44 94 LEU A CA 1
ATOM 736 C C . LEU A 1 94 ? 8.215 -9.035 -16.271 1.00 91.44 94 LEU A C 1
ATOM 738 O O . LEU A 1 94 ? 7.048 -8.726 -16.046 1.00 91.44 94 LEU A O 1
ATOM 742 N N . ASP A 1 95 ? 8.553 -10.202 -16.824 1.00 90.19 95 ASP A N 1
ATOM 743 C CA . ASP A 1 95 ? 7.564 -11.239 -17.117 1.00 90.19 95 ASP A CA 1
ATOM 744 C C . ASP A 1 95 ? 6.955 -11.808 -15.828 1.00 90.19 95 ASP A C 1
ATOM 746 O O . ASP A 1 95 ? 5.743 -11.989 -15.770 1.00 90.19 95 ASP A O 1
ATOM 750 N N . GLU A 1 96 ? 7.755 -11.985 -14.773 1.00 92.12 96 GLU A N 1
ATOM 751 C CA . GLU A 1 96 ? 7.266 -12.374 -13.443 1.00 92.12 96 GLU A CA 1
ATOM 752 C C . GLU A 1 96 ? 6.477 -11.234 -12.785 1.00 92.12 96 GLU A C 1
ATOM 754 O O . GLU A 1 96 ? 5.390 -11.439 -12.245 1.00 92.12 96 GLU A O 1
ATOM 759 N N . ALA A 1 97 ? 6.962 -9.995 -12.910 1.00 92.75 97 ALA A N 1
ATOM 760 C CA . ALA A 1 97 ? 6.280 -8.827 -12.354 1.00 92.75 97 ALA A CA 1
ATOM 761 C C . ALA A 1 97 ? 4.891 -8.578 -12.981 1.00 92.75 97 ALA A C 1
ATOM 763 O O . ALA A 1 97 ? 4.044 -7.938 -12.359 1.00 92.75 97 ALA A O 1
ATOM 764 N N . ARG A 1 98 ? 4.625 -9.081 -14.196 1.00 89.19 98 ARG A N 1
ATOM 765 C CA . ARG A 1 98 ? 3.313 -8.971 -14.869 1.00 89.19 98 ARG A CA 1
ATOM 766 C C . ARG A 1 98 ? 2.225 -9.832 -14.244 1.00 89.19 98 ARG A C 1
ATOM 768 O O . ARG A 1 98 ? 1.050 -9.488 -14.383 1.00 89.19 98 ARG A O 1
ATOM 775 N N . ASP A 1 99 ? 2.599 -10.922 -13.587 1.00 91.88 99 ASP A N 1
ATOM 776 C CA . ASP A 1 99 ? 1.639 -11.794 -12.911 1.00 91.88 99 ASP A CA 1
ATOM 777 C C . ASP A 1 99 ? 1.158 -11.181 -11.590 1.00 91.88 99 ASP A C 1
ATOM 779 O O . ASP A 1 99 ? 0.122 -11.584 -11.049 1.00 91.88 99 ASP A O 1
ATOM 783 N N . TRP A 1 100 ? 1.860 -10.155 -11.096 1.00 95.69 100 TRP A N 1
ATOM 784 C CA . TRP A 1 100 ? 1.438 -9.412 -9.923 1.00 95.69 100 TRP A CA 1
ATOM 785 C C . TRP A 1 100 ? 0.114 -8.680 -10.168 1.00 95.69 100 TRP A C 1
ATOM 787 O O . TRP A 1 100 ? -0.088 -7.976 -11.161 1.00 95.69 100 TRP A O 1
ATOM 797 N N . GLN A 1 101 ? -0.796 -8.812 -9.206 1.00 94.44 101 GLN A N 1
ATOM 798 C CA . GLN A 1 101 ? -2.070 -8.106 -9.174 1.00 94.44 101 GLN A CA 1
ATOM 799 C C . GLN A 1 101 ? -2.310 -7.559 -7.767 1.00 94.44 101 GLN A C 1
ATOM 801 O O . GLN A 1 101 ? -1.940 -8.211 -6.790 1.00 94.44 101 GLN A O 1
ATOM 806 N N . PRO A 1 102 ? -2.972 -6.399 -7.634 1.00 94.12 102 PRO A N 1
ATOM 807 C CA . PRO A 1 102 ? -3.336 -5.876 -6.329 1.00 94.12 102 PRO A CA 1
ATOM 808 C C . PRO A 1 102 ? -4.374 -6.779 -5.665 1.00 94.12 102 PRO A C 1
ATOM 810 O O . PRO A 1 102 ? -5.343 -7.218 -6.292 1.00 94.12 102 PRO A O 1
ATOM 813 N N . ILE A 1 103 ? -4.187 -7.021 -4.371 1.00 95.38 103 ILE A N 1
ATOM 814 C CA . ILE A 1 103 ? -5.055 -7.879 -3.565 1.00 95.38 103 ILE A CA 1
ATOM 815 C C . ILE A 1 103 ? -5.637 -7.042 -2.425 1.00 95.38 103 ILE A C 1
ATOM 817 O O . ILE A 1 103 ? -4.953 -6.214 -1.820 1.00 95.38 103 ILE A O 1
ATOM 821 N N . SER A 1 104 ? -6.924 -7.241 -2.124 1.00 95.94 104 SER A N 1
ATOM 822 C CA . SER A 1 104 ? -7.563 -6.527 -1.014 1.00 95.94 104 SER A CA 1
ATOM 823 C C . SER A 1 104 ? -6.947 -6.927 0.328 1.00 95.94 104 SER A C 1
ATOM 825 O O . SER A 1 104 ? -6.441 -8.040 0.478 1.00 95.94 104 SER A O 1
ATOM 827 N N . TYR A 1 105 ? -7.033 -6.039 1.322 1.00 97.06 105 TYR A N 1
ATOM 828 C CA . TYR A 1 105 ? -6.515 -6.298 2.667 1.00 97.06 105 TYR A CA 1
ATOM 829 C C . TYR A 1 105 ? -6.995 -7.639 3.226 1.00 97.06 105 TYR A C 1
ATOM 831 O O . TYR A 1 105 ? -6.195 -8.480 3.627 1.00 97.06 105 TYR A O 1
ATOM 839 N N . GLU A 1 106 ? -8.305 -7.885 3.193 1.00 96.75 106 GLU A N 1
ATOM 840 C CA . GLU A 1 106 ? -8.846 -9.132 3.727 1.00 96.75 106 GLU A CA 1
ATOM 841 C C . GLU A 1 106 ? -8.398 -10.359 2.931 1.00 96.75 106 GLU A C 1
ATOM 843 O O . GLU A 1 106 ? -8.144 -11.407 3.518 1.00 96.75 106 GLU A O 1
ATOM 848 N N . GLU A 1 107 ? -8.321 -10.248 1.603 1.00 96.56 107 GLU A N 1
ATOM 849 C CA . GLU A 1 107 ? -7.926 -11.368 0.754 1.00 96.56 107 GLU A CA 1
ATOM 850 C C . GLU A 1 107 ? -6.461 -11.745 0.973 1.00 96.56 107 GLU A C 1
ATOM 852 O O . GLU A 1 107 ? -6.160 -12.928 1.119 1.00 96.56 107 GLU A O 1
ATOM 857 N N . HIS A 1 108 ? -5.577 -10.754 1.122 1.00 96.06 108 HIS A N 1
ATOM 858 C CA . HIS A 1 108 ? -4.171 -10.970 1.454 1.00 96.06 108 HIS A CA 1
ATOM 859 C C . HIS A 1 108 ? -4.021 -11.839 2.714 1.00 96.06 108 HIS A C 1
ATOM 861 O O . HIS A 1 108 ? -3.298 -12.833 2.706 1.00 96.06 108 HIS A O 1
ATOM 867 N N . PHE A 1 109 ? -4.761 -11.548 3.787 1.00 96.50 109 PHE A N 1
ATOM 868 C CA . PHE A 1 109 ? -4.685 -12.354 5.012 1.00 96.50 109 PHE A CA 1
ATOM 869 C C . PHE A 1 109 ? -5.376 -13.717 4.902 1.00 96.50 109 PHE A C 1
ATOM 871 O O . PHE A 1 109 ? -4.987 -14.647 5.606 1.00 96.50 109 PHE A O 1
ATOM 878 N N . ARG A 1 110 ? -6.363 -13.892 4.014 1.00 94.88 110 ARG A N 1
ATOM 879 C CA . ARG A 1 110 ? -6.982 -15.213 3.786 1.00 94.88 110 ARG A CA 1
ATOM 880 C C . ARG A 1 110 ? -6.010 -16.195 3.144 1.00 94.88 110 ARG A C 1
ATOM 882 O O . ARG A 1 110 ? -6.008 -17.367 3.534 1.00 94.88 110 ARG A O 1
ATOM 889 N N . ILE A 1 111 ? -5.221 -15.722 2.179 1.00 93.94 111 ILE A N 1
ATOM 890 C CA . ILE A 1 111 ? -4.340 -16.566 1.360 1.00 93.94 111 ILE A CA 1
ATOM 891 C C . ILE A 1 111 ? -2.934 -16.728 1.948 1.00 93.94 111 ILE A C 1
ATOM 893 O O . ILE A 1 111 ? -2.274 -17.725 1.661 1.00 93.94 111 ILE A O 1
ATOM 897 N N . THR A 1 112 ? -2.473 -15.792 2.782 1.00 91.19 112 THR A N 1
ATOM 898 C CA . THR A 1 112 ? -1.139 -15.856 3.397 1.00 91.19 112 THR A CA 1
ATOM 899 C C . THR A 1 112 ? -1.104 -16.730 4.655 1.00 91.19 112 THR A C 1
ATOM 901 O O . THR A 1 112 ? -2.116 -17.009 5.306 1.00 91.19 112 THR A O 1
ATOM 904 N N . GLY A 1 113 ? 0.104 -17.166 5.027 1.00 89.12 113 GLY A N 1
ATOM 905 C CA . GLY A 1 113 ? 0.381 -17.926 6.253 1.00 89.12 113 GLY A CA 1
ATOM 906 C C . GLY A 1 113 ? 0.412 -17.085 7.535 1.00 89.12 113 GLY A C 1
ATOM 907 O O . GLY A 1 113 ? 0.958 -17.542 8.539 1.00 89.12 113 GLY A O 1
ATOM 908 N N . PHE A 1 114 ? -0.126 -15.862 7.516 1.00 90.31 114 PHE A N 1
ATOM 909 C CA . PHE A 1 114 ? -0.085 -14.946 8.652 1.00 90.31 114 PHE A CA 1
ATOM 910 C C . PHE A 1 114 ? -0.808 -15.541 9.874 1.00 90.31 114 PHE A C 1
ATOM 912 O O . PHE A 1 114 ? -1.976 -15.934 9.798 1.00 90.31 114 PHE A O 1
ATOM 919 N N . ARG A 1 115 ? -0.100 -15.620 11.011 1.00 90.94 115 ARG A N 1
ATOM 920 C CA . ARG A 1 115 ? -0.549 -16.326 12.228 1.00 90.94 115 ARG A CA 1
ATOM 921 C C . ARG A 1 115 ? -1.904 -15.825 12.728 1.00 90.94 115 ARG A C 1
ATOM 923 O O . ARG A 1 115 ? -2.776 -16.633 13.034 1.00 90.94 115 ARG A O 1
ATOM 930 N N . ASP A 1 116 ? -2.076 -14.508 12.775 1.00 92.44 116 ASP A N 1
ATOM 931 C CA . ASP A 1 116 ? -3.239 -13.843 13.365 1.00 92.44 116 ASP A CA 1
ATOM 932 C C . ASP A 1 116 ? -4.226 -13.342 12.292 1.00 92.44 116 ASP A C 1
ATOM 934 O O . ASP A 1 116 ? -4.874 -12.312 12.460 1.00 92.44 116 ASP A O 1
ATOM 938 N N . LYS A 1 117 ? -4.355 -14.055 11.162 1.00 94.44 117 LYS A N 1
ATOM 939 C CA . LYS A 1 117 ? -5.130 -13.601 9.986 1.00 94.44 117 LYS A CA 1
ATOM 940 C C . LYS A 1 117 ? -6.590 -13.261 10.254 1.00 94.44 117 LYS A C 1
ATOM 942 O O . LYS A 1 117 ? -7.066 -12.227 9.798 1.00 94.44 117 LYS A O 1
ATOM 947 N N . GLU A 1 118 ? -7.292 -14.086 11.026 1.00 95.38 118 GLU A N 1
ATOM 948 C CA . GLU A 1 118 ? -8.696 -13.817 11.355 1.00 95.38 118 GLU A CA 1
ATOM 949 C C . GLU A 1 118 ? -8.821 -12.572 12.238 1.00 95.38 118 GLU A C 1
ATOM 951 O O . GLU A 1 118 ? -9.735 -11.769 12.059 1.00 95.38 118 GLU A O 1
ATOM 956 N N . LEU A 1 119 ? -7.858 -12.374 13.145 1.00 95.56 119 LEU A N 1
ATOM 957 C CA . LEU A 1 119 ? -7.797 -11.193 13.996 1.00 95.56 119 LEU A CA 1
ATOM 958 C C . LEU A 1 119 ? -7.468 -9.936 13.181 1.00 95.56 119 LEU A C 1
ATOM 960 O O . LEU A 1 119 ? -8.081 -8.905 13.423 1.00 95.56 119 LEU A O 1
ATOM 964 N N . ALA A 1 120 ? -6.572 -10.015 12.193 1.00 96.38 120 ALA A N 1
ATOM 965 C CA . ALA A 1 120 ? -6.261 -8.898 11.296 1.00 96.38 120 ALA A CA 1
ATOM 966 C C . ALA A 1 120 ? -7.474 -8.485 10.451 1.00 96.38 120 ALA A C 1
ATOM 968 O O . ALA A 1 120 ? -7.772 -7.299 10.326 1.00 96.38 120 ALA A O 1
ATOM 969 N N . ILE A 1 121 ? -8.225 -9.454 9.918 1.00 97.00 121 ILE A N 1
ATOM 970 C CA . ILE A 1 121 ? -9.452 -9.190 9.153 1.00 97.00 121 ILE A CA 1
ATOM 971 C C . ILE A 1 121 ? -10.531 -8.564 10.050 1.00 97.00 121 ILE A C 1
ATOM 973 O O . ILE A 1 121 ? -11.180 -7.593 9.654 1.00 97.00 121 ILE A O 1
ATOM 977 N N . GLU A 1 122 ? -10.727 -9.091 11.263 1.00 96.81 122 GLU A N 1
ATOM 978 C CA . GLU A 1 122 ? -11.651 -8.523 12.255 1.00 96.81 122 GLU A CA 1
ATOM 979 C C . GLU A 1 122 ? -11.245 -7.092 12.644 1.00 96.81 122 GLU A C 1
ATOM 981 O O . GLU A 1 122 ? -12.086 -6.190 12.642 1.00 96.81 122 GLU A O 1
ATOM 986 N N . ALA A 1 123 ? -9.954 -6.872 12.906 1.00 96.62 123 ALA A N 1
ATOM 987 C CA . ALA A 1 123 ? -9.390 -5.573 13.254 1.00 96.62 123 ALA A CA 1
ATOM 988 C C . ALA A 1 123 ? -9.605 -4.546 12.147 1.00 96.62 123 ALA A C 1
ATOM 990 O O . ALA A 1 123 ? -10.148 -3.478 12.415 1.00 96.62 123 ALA A O 1
ATOM 991 N N . TYR A 1 124 ? -9.306 -4.901 10.901 1.00 97.31 124 TYR A N 1
ATOM 992 C CA . TYR A 1 124 ? -9.526 -4.033 9.749 1.00 97.31 124 TYR A CA 1
ATOM 993 C C . TYR A 1 124 ? -10.999 -3.641 9.571 1.00 97.31 124 TYR A C 1
ATOM 995 O O . TYR A 1 124 ? -11.314 -2.481 9.296 1.00 97.31 124 TYR A O 1
ATOM 1003 N N . ARG A 1 125 ? -11.941 -4.571 9.777 1.00 96.12 125 ARG A N 1
ATOM 1004 C CA . ARG A 1 125 ? -13.382 -4.259 9.697 1.00 96.12 125 ARG A CA 1
ATOM 1005 C C . ARG A 1 125 ? -13.827 -3.264 10.758 1.00 96.12 125 ARG A C 1
ATOM 1007 O O . ARG A 1 125 ? -14.701 -2.445 10.475 1.00 96.12 125 ARG A O 1
ATOM 1014 N N . LEU A 1 126 ? -13.237 -3.355 11.946 1.00 95.62 126 LEU A N 1
ATOM 1015 C CA . LEU A 1 126 ? -13.509 -2.489 13.088 1.00 95.62 126 LEU A CA 1
ATOM 1016 C C . LEU A 1 126 ? -12.554 -1.293 13.175 1.00 95.62 126 LEU A C 1
ATOM 1018 O O . LEU A 1 126 ? -12.657 -0.520 14.125 1.00 95.62 126 LEU A O 1
ATOM 1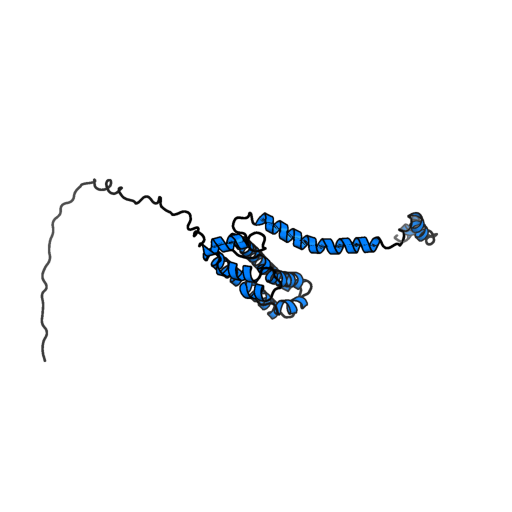022 N N . ALA A 1 127 ? -11.655 -1.098 12.211 1.00 94.69 127 ALA A N 1
ATOM 1023 C CA . ALA A 1 127 ? -10.728 0.023 12.213 1.00 94.69 127 ALA A CA 1
ATOM 1024 C C . ALA A 1 127 ? -11.488 1.365 12.206 1.00 94.69 127 ALA A C 1
ATOM 1026 O O . ALA A 1 127 ? -12.569 1.463 11.609 1.00 94.69 127 ALA A O 1
ATOM 1027 N N . PRO A 1 128 ? -10.959 2.419 12.860 1.00 92.69 128 PRO A N 1
ATOM 1028 C CA . PRO A 1 128 ? -11.556 3.748 12.800 1.00 92.69 128 PRO A CA 1
ATOM 1029 C C . PRO A 1 128 ? -11.791 4.191 11.352 1.00 92.69 128 PRO A C 1
ATOM 1031 O O . PRO A 1 128 ? -10.918 4.054 10.494 1.00 92.69 128 PRO A O 1
ATOM 1034 N N . SER A 1 129 ? -13.001 4.683 11.068 1.00 91.31 129 SER A N 1
ATOM 1035 C CA . SER A 1 129 ? -13.463 4.892 9.687 1.00 91.31 129 SER A CA 1
ATOM 1036 C C . SER A 1 129 ? -12.592 5.859 8.880 1.00 91.31 129 SER A C 1
ATOM 1038 O O . SER A 1 129 ? -12.420 5.673 7.680 1.00 91.31 129 SER A O 1
ATOM 1040 N N . ASP A 1 130 ? -12.018 6.864 9.537 1.00 90.50 130 ASP A N 1
ATOM 1041 C CA . ASP A 1 130 ? -11.095 7.838 8.963 1.00 90.50 130 ASP A CA 1
ATOM 1042 C C . ASP A 1 130 ? -9.734 7.216 8.627 1.00 90.50 130 ASP A C 1
ATOM 1044 O O . ASP A 1 130 ? -9.201 7.458 7.543 1.00 90.50 130 ASP A O 1
ATOM 1048 N N . ILE A 1 131 ? -9.204 6.373 9.517 1.00 93.06 131 ILE A N 1
ATOM 1049 C CA . ILE A 1 131 ? -7.948 5.640 9.308 1.00 93.06 131 ILE A CA 1
ATOM 1050 C C . ILE A 1 131 ? -8.108 4.662 8.150 1.00 93.06 131 ILE A C 1
ATOM 1052 O O . ILE A 1 131 ? -7.313 4.686 7.212 1.00 93.06 131 ILE A O 1
ATOM 1056 N N . ARG A 1 132 ? -9.167 3.846 8.182 1.00 95.12 132 ARG A N 1
ATOM 1057 C CA . ARG A 1 132 ? -9.446 2.862 7.136 1.00 95.12 132 ARG A CA 1
ATOM 1058 C C . ARG A 1 132 ? -9.669 3.525 5.779 1.00 95.12 132 ARG A C 1
ATOM 1060 O O . ARG A 1 132 ? -9.051 3.111 4.810 1.00 95.12 132 ARG A O 1
ATOM 1067 N N . ALA A 1 133 ? -10.482 4.581 5.708 1.00 94.94 133 ALA A N 1
ATOM 1068 C CA . ALA A 1 133 ? -10.710 5.298 4.453 1.00 94.94 133 ALA A CA 1
ATOM 1069 C C . ALA A 1 133 ? -9.415 5.895 3.880 1.00 94.94 133 ALA A C 1
ATOM 1071 O O . ALA A 1 133 ? -9.197 5.847 2.671 1.00 94.94 133 ALA A O 1
ATOM 1072 N N . ARG A 1 134 ? -8.543 6.444 4.738 1.00 95.62 134 ARG A N 1
ATOM 1073 C CA . ARG A 1 134 ? -7.240 6.967 4.312 1.00 95.62 134 ARG A CA 1
ATOM 1074 C C . ARG A 1 134 ? -6.314 5.855 3.820 1.00 95.62 134 ARG A C 1
ATOM 1076 O O . ARG A 1 134 ? -5.648 6.039 2.808 1.00 95.62 134 ARG A O 1
ATOM 1083 N N . PHE A 1 135 ? -6.268 4.733 4.533 1.00 96.94 135 PHE A N 1
ATOM 1084 C CA . PHE A 1 135 ? -5.490 3.562 4.145 1.00 96.94 135 PHE A CA 1
ATOM 1085 C C . PHE A 1 135 ? -5.944 3.018 2.787 1.00 96.94 135 PHE A C 1
ATOM 1087 O O . PHE A 1 135 ? -5.127 2.923 1.877 1.00 96.94 135 PHE A O 1
ATOM 1094 N N . ASP A 1 136 ? -7.243 2.749 2.633 1.00 97.38 136 ASP A N 1
ATOM 1095 C CA . ASP A 1 136 ? -7.827 2.203 1.404 1.00 97.38 136 ASP A CA 1
ATOM 1096 C C . ASP A 1 136 ? -7.528 3.120 0.202 1.00 97.38 136 ASP A C 1
ATOM 1098 O O . ASP A 1 136 ? -7.089 2.649 -0.843 1.00 97.38 136 ASP A O 1
ATOM 1102 N N . ALA A 1 137 ? -7.653 4.443 0.373 1.00 97.44 137 ALA A N 1
ATOM 1103 C CA . ALA A 1 137 ? -7.339 5.409 -0.682 1.00 97.44 137 ALA A CA 1
ATOM 1104 C C . ALA A 1 137 ? -5.860 5.382 -1.114 1.00 97.44 137 ALA A C 1
ATOM 1106 O O . ALA A 1 137 ? -5.568 5.447 -2.307 1.00 97.44 137 ALA A O 1
ATOM 1107 N N . LEU A 1 138 ? -4.925 5.278 -0.162 1.00 97.38 138 LEU A N 1
ATOM 1108 C CA . LEU A 1 138 ? -3.493 5.190 -0.470 1.00 97.38 138 LEU A CA 1
ATOM 1109 C C . LEU A 1 138 ? -3.130 3.856 -1.132 1.00 97.38 138 LEU A C 1
ATOM 1111 O O . LEU A 1 138 ? -2.303 3.828 -2.040 1.00 97.38 138 LEU A O 1
ATOM 1115 N N . VAL A 1 139 ? -3.751 2.759 -0.698 1.00 97.69 139 VAL A N 1
ATOM 1116 C CA . VAL A 1 139 ? -3.574 1.430 -1.299 1.00 97.69 139 VAL A CA 1
ATOM 1117 C C . VAL A 1 139 ? -4.089 1.409 -2.736 1.00 97.69 139 VAL A C 1
ATOM 1119 O O . VAL A 1 139 ? -3.411 0.872 -3.614 1.00 97.69 139 VAL A O 1
ATOM 1122 N N . ASP A 1 140 ? -5.242 2.021 -3.004 1.00 98.00 140 ASP A N 1
ATOM 1123 C CA . ASP A 1 140 ? -5.791 2.150 -4.357 1.00 98.00 140 ASP A CA 1
ATOM 1124 C C . ASP A 1 140 ? -4.875 2.986 -5.264 1.00 98.00 140 ASP A C 1
ATOM 1126 O O . ASP A 1 140 ? -4.657 2.635 -6.432 1.00 98.00 140 ASP A O 1
ATOM 1130 N N . GLU A 1 141 ? -4.299 4.067 -4.730 1.00 97.94 141 GLU A N 1
ATOM 1131 C CA . GLU A 1 141 ? -3.337 4.902 -5.450 1.00 97.94 141 GLU A CA 1
ATOM 1132 C C . GLU A 1 141 ? -2.041 4.138 -5.754 1.00 97.94 141 GLU A C 1
ATOM 1134 O O . GLU A 1 141 ? -1.610 4.097 -6.909 1.00 97.94 141 GLU A O 1
ATOM 1139 N N . LEU A 1 142 ? -1.459 3.464 -4.756 1.00 98.06 142 LEU A N 1
ATOM 1140 C CA . LEU A 1 142 ? -0.256 2.642 -4.918 1.00 98.06 142 LEU A CA 1
ATOM 1141 C C . LEU A 1 142 ? -0.481 1.521 -5.935 1.00 98.06 142 LEU A C 1
ATOM 1143 O O . LEU A 1 142 ? 0.307 1.356 -6.866 1.00 98.06 142 LEU A O 1
ATOM 1147 N N . SER A 1 143 ? -1.597 0.803 -5.813 1.00 97.62 143 SER A N 1
ATOM 1148 C CA . SER A 1 143 ? -1.986 -0.259 -6.743 1.00 97.62 143 SER A CA 1
ATOM 1149 C C . SER A 1 143 ? -2.096 0.253 -8.177 1.00 97.62 143 SER A C 1
ATOM 1151 O O . SER A 1 143 ? -1.685 -0.422 -9.120 1.00 97.62 143 SER A O 1
ATOM 1153 N N . SER A 1 144 ? -2.650 1.452 -8.359 1.00 97.31 144 SER A N 1
ATOM 1154 C CA . SER A 1 144 ? -2.771 2.072 -9.679 1.00 97.31 144 SER A CA 1
ATOM 1155 C C . SER A 1 144 ? -1.407 2.475 -10.234 1.00 97.31 144 SER A C 1
ATOM 1157 O O . SER A 1 144 ? -1.110 2.149 -11.382 1.00 97.31 144 SER A O 1
ATOM 1159 N N . CYS A 1 145 ? -0.544 3.062 -9.403 1.00 96.88 145 CYS A N 1
ATOM 1160 C CA . CYS A 1 145 ? 0.817 3.438 -9.779 1.00 96.88 145 CYS A CA 1
ATOM 1161 C C . CYS A 1 145 ? 1.657 2.226 -10.228 1.00 96.88 145 CYS A C 1
ATOM 1163 O O . CYS A 1 145 ? 2.302 2.272 -11.279 1.00 96.88 145 CYS A O 1
ATOM 1165 N N . VAL A 1 146 ? 1.594 1.106 -9.497 1.00 97.12 146 VAL A N 1
ATOM 1166 C CA . VAL A 1 146 ? 2.295 -0.138 -9.867 1.00 97.12 146 VAL A CA 1
ATOM 1167 C C . VAL A 1 146 ? 1.762 -0.699 -11.189 1.00 97.12 146 VAL A C 1
ATOM 1169 O O . VAL A 1 146 ? 2.546 -0.979 -12.097 1.00 97.12 146 VAL A O 1
ATOM 1172 N N . ARG A 1 147 ? 0.435 -0.801 -11.361 1.00 96.06 147 ARG A N 1
ATOM 1173 C CA . ARG A 1 147 ? -0.162 -1.302 -12.617 1.00 96.06 147 ARG A CA 1
ATOM 1174 C C . ARG A 1 147 ? 0.197 -0.439 -13.826 1.00 96.06 147 ARG A C 1
ATOM 1176 O O . ARG A 1 147 ? 0.472 -0.974 -14.901 1.00 96.06 147 ARG A O 1
ATOM 1183 N N . GLU A 1 148 ? 0.182 0.882 -13.675 1.00 94.38 148 GLU A N 1
ATOM 1184 C CA . GLU A 1 148 ? 0.564 1.818 -14.738 1.00 94.38 148 GLU A CA 1
ATOM 1185 C C . GLU A 1 148 ? 2.043 1.678 -15.107 1.00 94.38 148 GLU A C 1
ATOM 1187 O O . GLU A 1 148 ? 2.392 1.695 -16.291 1.00 94.38 148 GLU A O 1
ATOM 1192 N N . THR A 1 149 ? 2.904 1.468 -14.109 1.00 93.94 149 THR A N 1
ATOM 1193 C CA . THR A 1 149 ? 4.335 1.204 -14.303 1.00 93.94 149 THR A CA 1
ATOM 1194 C C . THR A 1 149 ? 4.546 -0.073 -15.116 1.00 93.94 149 THR A C 1
ATOM 1196 O O . THR A 1 149 ? 5.156 -0.021 -16.184 1.00 93.94 149 THR A O 1
ATOM 1199 N N . LEU A 1 150 ? 3.956 -1.193 -14.688 1.00 93.12 150 LEU A N 1
ATOM 1200 C CA . LEU A 1 150 ? 4.045 -2.480 -15.392 1.00 93.12 150 LEU A CA 1
ATOM 1201 C C . LEU A 1 150 ? 3.486 -2.404 -16.821 1.00 93.12 150 LEU A C 1
ATOM 1203 O O . LEU A 1 150 ? 4.078 -2.943 -17.760 1.00 93.12 150 LEU A O 1
ATOM 1207 N N . SER A 1 151 ? 2.373 -1.689 -17.009 1.00 90.88 151 SER A N 1
ATOM 1208 C CA . SER A 1 151 ? 1.764 -1.486 -18.330 1.00 90.88 151 SER A CA 1
ATOM 1209 C C . SER A 1 151 ? 2.676 -0.687 -19.261 1.00 90.88 151 SER A C 1
ATOM 1211 O O . SER A 1 151 ? 2.827 -1.046 -20.428 1.00 90.88 151 SER A O 1
ATOM 1213 N N . THR A 1 152 ? 3.315 0.368 -18.746 1.00 89.19 152 THR A N 1
ATOM 1214 C CA . THR A 1 152 ? 4.245 1.209 -19.517 1.00 89.19 152 THR A CA 1
ATOM 1215 C C . THR A 1 152 ? 5.451 0.396 -19.984 1.00 89.19 152 THR A C 1
ATOM 1217 O O . THR A 1 152 ? 5.760 0.385 -21.173 1.00 89.19 152 THR A O 1
ATOM 1220 N N . LEU A 1 153 ? 6.085 -0.346 -19.071 1.00 87.00 153 LEU A N 1
ATOM 1221 C CA . LEU A 1 153 ? 7.278 -1.145 -19.377 1.00 87.00 153 LEU A CA 1
ATOM 1222 C C . LEU A 1 153 ? 6.982 -2.300 -20.349 1.00 87.00 153 LEU A C 1
ATOM 1224 O O . LEU A 1 153 ? 7.834 -2.684 -21.147 1.00 87.00 153 LEU A O 1
ATOM 1228 N N . THR A 1 154 ? 5.755 -2.828 -20.337 1.00 75.12 154 THR A N 1
ATOM 1229 C CA . THR A 1 154 ? 5.336 -3.927 -21.223 1.00 75.12 154 THR A CA 1
ATOM 1230 C C . THR A 1 154 ? 5.135 -3.487 -22.674 1.00 75.12 154 THR A C 1
ATOM 1232 O O . THR A 1 154 ? 5.450 -4.249 -23.588 1.00 75.12 154 THR A O 1
ATOM 1235 N N . ILE A 1 155 ? 4.649 -2.264 -22.914 1.00 68.12 155 ILE A N 1
ATOM 1236 C CA . ILE A 1 155 ? 4.436 -1.738 -24.276 1.00 68.12 155 ILE A CA 1
ATOM 1237 C C . ILE A 1 155 ? 5.759 -1.640 -25.049 1.00 68.12 155 ILE A C 1
ATOM 1239 O O . ILE A 1 155 ? 5.774 -1.796 -26.271 1.00 68.12 155 ILE A O 1
ATOM 1243 N N . ASP A 1 156 ? 6.872 -1.440 -24.343 1.00 66.56 156 ASP A N 1
ATOM 1244 C CA . ASP A 1 156 ? 8.162 -1.198 -24.973 1.00 66.56 156 ASP A CA 1
ATOM 1245 C C . ASP A 1 156 ? 8.924 -2.460 -25.393 1.00 66.56 156 ASP A C 1
ATOM 1247 O O . ASP A 1 156 ? 9.829 -2.326 -26.216 1.00 66.56 156 ASP A O 1
ATOM 1251 N N . GLY A 1 157 ? 8.536 -3.654 -24.909 1.00 56.75 157 GLY A N 1
ATOM 1252 C CA . GLY A 1 157 ? 8.814 -5.019 -25.421 1.00 56.75 157 GLY A CA 1
ATOM 1253 C C . GLY A 1 157 ? 10.268 -5.469 -25.673 1.00 56.75 157 GLY A C 1
ATOM 1254 O O . GLY A 1 157 ? 10.519 -6.658 -25.846 1.00 56.75 157 GLY A O 1
ATOM 1255 N N . LYS A 1 158 ? 11.211 -4.530 -25.749 1.00 62.62 158 LYS A N 1
ATOM 1256 C CA . LYS A 1 158 ? 12.644 -4.641 -26.059 1.00 62.62 158 LYS A CA 1
ATOM 1257 C C . LYS A 1 158 ? 13.412 -3.442 -25.483 1.00 62.62 158 LYS A C 1
ATOM 1259 O O . LYS A 1 158 ? 14.432 -3.044 -26.046 1.00 62.62 158 LYS A O 1
ATOM 1264 N N . ALA A 1 159 ? 12.871 -2.787 -24.454 1.00 66.38 159 ALA A N 1
ATOM 1265 C CA . ALA A 1 159 ? 13.575 -1.692 -23.801 1.00 66.38 159 ALA A CA 1
ATOM 1266 C C . ALA A 1 159 ? 14.904 -2.231 -23.257 1.00 66.38 159 ALA A C 1
ATOM 1268 O O . ALA A 1 159 ? 14.923 -3.257 -22.580 1.00 66.38 159 ALA A O 1
ATOM 1269 N N . ASP A 1 160 ? 16.005 -1.568 -23.603 1.00 81.38 160 ASP A N 1
ATOM 1270 C CA . ASP A 1 160 ? 17.275 -1.820 -22.938 1.00 81.38 160 ASP A CA 1
ATOM 1271 C C . ASP A 1 160 ? 17.202 -1.341 -21.478 1.00 81.38 160 ASP A C 1
ATOM 1273 O O . ASP A 1 160 ? 16.296 -0.597 -21.080 1.00 81.38 160 ASP A O 1
ATOM 1277 N N . GLY A 1 161 ? 18.148 -1.802 -20.661 1.00 87.25 161 GLY A N 1
ATOM 1278 C CA . GLY A 1 161 ? 18.183 -1.493 -19.233 1.00 87.25 161 GLY A CA 1
ATOM 1279 C C . GLY A 1 161 ? 18.172 0.006 -18.925 1.00 87.25 161 GLY A C 1
ATOM 1280 O O . GLY A 1 161 ? 17.539 0.437 -17.961 1.00 87.25 161 GLY A O 1
ATOM 1281 N N . ASP A 1 162 ? 18.802 0.817 -19.778 1.00 89.75 162 ASP A N 1
ATOM 1282 C CA . ASP A 1 162 ? 18.859 2.273 -19.625 1.00 89.75 162 ASP A CA 1
ATOM 1283 C C . ASP A 1 162 ? 17.485 2.920 -19.812 1.00 89.75 162 ASP A C 1
ATOM 1285 O O . ASP A 1 162 ? 17.089 3.787 -19.024 1.00 89.75 162 ASP A O 1
ATOM 1289 N N . ARG A 1 163 ? 16.714 2.475 -20.809 1.00 88.44 163 ARG A N 1
ATOM 1290 C CA . ARG A 1 163 ? 15.344 2.953 -21.014 1.00 88.44 163 ARG A CA 1
ATOM 1291 C C . ARG A 1 163 ? 14.414 2.518 -19.885 1.00 88.44 163 ARG A C 1
ATOM 1293 O O . ARG A 1 163 ? 13.624 3.338 -19.418 1.00 88.44 163 ARG A O 1
ATOM 1300 N N . ILE A 1 164 ? 14.529 1.271 -19.420 1.00 91.81 164 ILE A N 1
ATOM 1301 C CA . ILE A 1 164 ? 13.763 0.781 -18.260 1.00 91.81 164 ILE A CA 1
ATOM 1302 C C . ILE A 1 164 ? 14.076 1.646 -17.040 1.00 91.81 164 ILE A C 1
ATOM 1304 O O . ILE A 1 164 ? 13.154 2.136 -16.394 1.00 91.81 164 ILE A O 1
ATOM 1308 N N . ARG A 1 165 ? 15.358 1.904 -16.762 1.00 92.94 165 ARG A N 1
ATOM 1309 C CA . ARG A 1 165 ? 15.793 2.758 -15.649 1.00 92.94 165 ARG A CA 1
ATOM 1310 C C . ARG A 1 165 ? 15.193 4.158 -15.738 1.00 92.94 165 ARG A C 1
ATOM 1312 O O . ARG A 1 165 ? 14.638 4.637 -14.754 1.00 92.94 165 ARG A O 1
ATOM 1319 N N . ALA A 1 166 ? 15.271 4.795 -16.907 1.00 91.44 166 ALA A N 1
ATOM 1320 C CA . ALA A 1 166 ? 14.762 6.149 -17.114 1.00 91.44 166 ALA A CA 1
ATOM 1321 C C . ALA A 1 166 ? 13.246 6.260 -16.876 1.00 91.44 166 ALA A C 1
ATOM 1323 O O . ALA A 1 166 ? 12.790 7.228 -16.266 1.00 91.44 166 ALA A O 1
ATOM 1324 N N . GLU A 1 167 ? 12.467 5.268 -17.316 1.00 90.62 167 GLU A N 1
ATOM 1325 C CA . GLU A 1 167 ? 11.024 5.221 -17.054 1.00 90.62 167 GLU A CA 1
ATOM 1326 C C . GLU A 1 167 ? 10.711 4.867 -15.596 1.00 90.62 167 GLU A C 1
ATOM 1328 O O . GLU A 1 167 ? 9.765 5.395 -15.002 1.00 90.62 167 GLU A O 1
ATOM 1333 N N . LEU A 1 168 ? 11.494 3.975 -15.000 1.00 93.44 168 LEU A N 1
ATOM 1334 C CA . LEU A 1 168 ? 11.202 3.430 -13.687 1.00 93.44 168 LEU A CA 1
ATOM 1335 C C . LEU A 1 168 ? 11.561 4.396 -12.551 1.00 93.44 168 LEU A C 1
ATOM 1337 O O . LEU A 1 168 ? 10.774 4.524 -11.618 1.00 93.44 168 LEU A O 1
ATOM 1341 N N . SER A 1 169 ? 12.685 5.119 -12.627 1.00 93.88 169 SER A N 1
ATOM 1342 C CA . SER A 1 169 ? 13.159 6.008 -11.549 1.00 93.88 169 SER A CA 1
ATOM 1343 C C . SER A 1 169 ? 12.090 6.959 -10.979 1.00 93.88 169 SER A C 1
ATOM 1345 O O . SER A 1 169 ? 11.829 6.879 -9.777 1.00 93.88 169 SER A O 1
ATOM 1347 N N . PRO A 1 170 ? 11.398 7.802 -11.775 1.00 93.38 170 PRO A N 1
ATOM 1348 C CA . PRO A 1 170 ? 10.386 8.711 -11.224 1.00 93.38 170 PRO A CA 1
ATOM 1349 C C . PRO A 1 170 ? 9.154 7.980 -10.663 1.00 93.38 170 PRO A C 1
ATOM 1351 O O . PRO A 1 170 ? 8.476 8.490 -9.770 1.00 93.38 170 PRO A O 1
ATOM 1354 N N . ARG A 1 171 ? 8.844 6.781 -11.172 1.00 95.06 171 ARG A N 1
ATOM 1355 C CA . ARG A 1 171 ? 7.710 5.968 -10.707 1.00 95.06 171 ARG A CA 1
ATOM 1356 C C . ARG A 1 171 ? 8.039 5.266 -9.394 1.00 95.06 171 ARG A C 1
ATOM 1358 O O . ARG A 1 171 ? 7.207 5.257 -8.494 1.00 95.06 171 ARG A O 1
ATOM 1365 N N . MET A 1 172 ? 9.268 4.776 -9.247 1.00 96.12 172 MET A N 1
ATOM 1366 C CA . MET A 1 172 ? 9.757 4.176 -8.005 1.00 96.12 172 MET A CA 1
ATOM 1367 C C . MET A 1 172 ? 9.805 5.178 -6.865 1.00 96.12 172 MET A C 1
ATOM 1369 O O . MET A 1 172 ? 9.378 4.849 -5.763 1.00 96.12 172 MET A O 1
ATOM 1373 N N . GLU A 1 173 ? 10.231 6.417 -7.118 1.00 95.75 173 GLU A N 1
ATOM 1374 C CA . GLU A 1 173 ? 10.159 7.479 -6.107 1.00 95.75 173 GLU A CA 1
ATOM 1375 C C . GLU A 1 173 ? 8.723 7.675 -5.596 1.00 95.75 173 GLU A C 1
ATOM 1377 O O . GLU A 1 173 ? 8.502 7.786 -4.387 1.00 95.75 173 GLU A O 1
ATOM 1382 N N . ARG A 1 174 ? 7.723 7.655 -6.493 1.00 96.88 174 ARG A N 1
ATOM 1383 C CA . ARG A 1 174 ? 6.313 7.764 -6.093 1.00 96.88 174 ARG A CA 1
ATOM 1384 C C . ARG A 1 174 ? 5.818 6.525 -5.346 1.00 96.88 174 ARG A C 1
ATOM 1386 O O . ARG A 1 174 ? 5.121 6.688 -4.345 1.00 96.88 174 ARG A O 1
ATOM 1393 N N . ILE A 1 175 ? 6.169 5.325 -5.806 1.00 97.56 175 ILE A N 1
ATOM 1394 C CA . ILE A 1 175 ? 5.810 4.048 -5.169 1.00 97.56 175 ILE A CA 1
ATOM 1395 C C . ILE A 1 175 ? 6.352 3.995 -3.736 1.00 97.56 175 ILE A C 1
ATOM 1397 O O . ILE A 1 175 ? 5.584 3.776 -2.798 1.00 97.56 175 ILE A O 1
ATOM 1401 N N . HIS A 1 176 ? 7.638 4.298 -3.547 1.00 96.81 176 HIS A N 1
ATOM 1402 C CA . HIS A 1 176 ? 8.279 4.343 -2.230 1.00 96.81 176 HIS A CA 1
ATOM 1403 C C . HIS A 1 176 ? 7.663 5.409 -1.322 1.00 96.81 176 HIS A C 1
ATOM 1405 O O . HIS A 1 176 ? 7.425 5.155 -0.139 1.00 96.81 176 HIS A O 1
ATOM 1411 N N . ALA A 1 177 ? 7.335 6.586 -1.865 1.00 96.38 177 ALA A N 1
ATOM 1412 C CA . ALA A 1 177 ? 6.630 7.619 -1.110 1.00 96.38 177 ALA A CA 1
ATOM 1413 C C . ALA A 1 177 ? 5.254 7.130 -0.623 1.00 96.38 177 ALA A C 1
ATOM 1415 O O . ALA A 1 177 ? 4.948 7.265 0.560 1.00 96.38 177 ALA A O 1
ATOM 1416 N N . LEU A 1 178 ? 4.458 6.505 -1.498 1.00 96.94 178 LEU A N 1
ATOM 1417 C CA . LEU A 1 178 ? 3.147 5.947 -1.147 1.00 96.94 178 LEU A CA 1
ATOM 1418 C C . LEU A 1 178 ? 3.251 4.837 -0.100 1.00 96.94 178 LEU A C 1
ATOM 1420 O O . LEU A 1 178 ? 2.484 4.836 0.861 1.00 96.94 178 LEU A O 1
ATOM 1424 N N . MET A 1 179 ? 4.219 3.929 -0.228 1.00 96.19 179 MET A N 1
ATOM 1425 C CA . MET A 1 179 ? 4.485 2.909 0.792 1.00 96.19 179 MET A CA 1
ATOM 1426 C C . MET A 1 179 ? 4.827 3.534 2.147 1.00 96.19 179 MET A C 1
ATOM 1428 O O . MET A 1 179 ? 4.298 3.108 3.175 1.00 96.19 179 MET A O 1
ATOM 1432 N N . GLY A 1 180 ? 5.658 4.579 2.159 1.00 94.94 180 GLY A N 1
ATOM 1433 C CA . GLY A 1 180 ? 5.970 5.340 3.369 1.00 94.94 180 GLY A CA 1
ATOM 1434 C C . GLY A 1 180 ? 4.733 5.998 3.988 1.00 94.94 180 GLY A C 1
ATOM 1435 O O . GLY A 1 180 ? 4.553 5.948 5.207 1.00 94.94 180 GLY A O 1
ATOM 1436 N N . GLU A 1 181 ? 3.850 6.566 3.164 1.00 95.12 181 GLU A N 1
ATOM 1437 C CA . GLU A 1 181 ? 2.575 7.141 3.604 1.00 95.12 181 GLU A CA 1
ATOM 1438 C C . GLU A 1 181 ? 1.640 6.079 4.202 1.00 95.12 181 GLU A C 1
ATOM 1440 O O . GLU A 1 181 ? 1.083 6.307 5.280 1.00 95.12 181 GLU A O 1
ATOM 1445 N N . ILE A 1 182 ? 1.502 4.914 3.555 1.00 95.38 182 ILE A N 1
ATOM 1446 C CA . ILE A 1 182 ? 0.690 3.790 4.051 1.00 95.38 182 ILE A CA 1
ATOM 1447 C C . ILE A 1 182 ? 1.244 3.294 5.382 1.00 95.38 182 ILE A C 1
ATOM 1449 O O . ILE A 1 182 ? 0.490 3.139 6.341 1.00 95.38 182 ILE A O 1
ATOM 1453 N N . ASN A 1 183 ? 2.559 3.116 5.488 1.00 93.88 183 ASN A N 1
ATOM 1454 C CA . ASN A 1 183 ? 3.170 2.691 6.739 1.00 93.88 183 ASN A CA 1
ATOM 1455 C C . ASN A 1 183 ? 2.948 3.722 7.860 1.00 93.88 183 ASN A C 1
ATOM 1457 O O . ASN A 1 183 ? 2.672 3.359 8.999 1.00 93.88 183 ASN A O 1
ATOM 1461 N N . GLY A 1 184 ? 2.965 5.018 7.540 1.00 92.62 184 GLY A N 1
ATOM 1462 C CA . GLY A 1 184 ? 2.586 6.072 8.485 1.00 92.62 184 GLY A CA 1
ATOM 1463 C C . GLY A 1 184 ? 1.118 6.010 8.935 1.00 92.62 184 GLY A C 1
ATOM 1464 O O . GLY A 1 184 ? 0.804 6.435 10.045 1.00 92.62 184 GLY A O 1
ATOM 1465 N N . VAL A 1 185 ? 0.212 5.480 8.106 1.00 93.31 185 VAL A N 1
ATOM 1466 C CA . VAL A 1 185 ? -1.186 5.203 8.491 1.00 93.31 185 VAL A CA 1
ATOM 1467 C C . VAL A 1 185 ? -1.295 3.952 9.363 1.00 93.31 185 VAL A C 1
ATOM 1469 O O . VAL A 1 185 ? -2.121 3.925 10.271 1.00 93.31 185 VAL A O 1
ATOM 1472 N N . ILE A 1 186 ? -0.460 2.938 9.129 1.00 93.44 186 ILE A N 1
ATOM 1473 C CA . ILE A 1 186 ? -0.418 1.731 9.965 1.00 93.44 186 ILE A CA 1
ATOM 1474 C C . ILE A 1 186 ? 0.115 2.070 11.369 1.00 93.44 186 ILE A C 1
ATOM 1476 O O . ILE A 1 186 ? -0.461 1.626 12.357 1.00 93.44 186 ILE A O 1
ATOM 1480 N N . HIS A 1 187 ? 1.141 2.917 11.482 1.00 89.19 187 HIS A N 1
ATOM 1481 C CA . HIS A 1 187 ? 1.790 3.264 12.756 1.00 89.19 187 HIS A CA 1
ATOM 1482 C C . HIS A 1 187 ? 1.420 4.670 13.252 1.00 89.19 187 HIS A C 1
ATOM 1484 O O . HIS A 1 187 ? 2.271 5.553 13.389 1.00 89.19 187 HIS A O 1
ATOM 1490 N N . ILE A 1 188 ? 0.140 4.909 13.542 1.00 76.00 188 ILE A N 1
ATOM 1491 C CA . ILE A 1 188 ? -0.312 6.220 14.031 1.00 76.00 188 ILE A CA 1
ATOM 1492 C C . ILE A 1 188 ? 0.129 6.423 15.487 1.00 76.00 188 ILE A C 1
ATOM 1494 O O . ILE A 1 188 ? -0.309 5.721 16.394 1.00 76.00 188 ILE A O 1
ATOM 1498 N N . GLY A 1 189 ? 0.962 7.439 15.726 1.00 56.34 189 GLY A N 1
ATOM 1499 C CA . GLY A 1 189 ? 1.348 7.876 17.075 1.00 56.34 189 GLY A CA 1
ATOM 1500 C C . GLY A 1 189 ? 2.563 7.166 17.675 1.00 56.34 189 GLY A C 1
ATOM 1501 O O . GLY A 1 189 ? 3.007 7.552 18.755 1.00 56.34 189 GLY A O 1
ATOM 1502 N N . LYS A 1 190 ? 3.139 6.190 16.971 1.00 51.50 190 LYS A N 1
ATOM 1503 C CA . LYS A 1 190 ? 4.526 5.774 17.185 1.00 51.50 190 LYS A CA 1
ATOM 1504 C C . LYS A 1 190 ? 5.395 6.643 16.287 1.00 51.50 190 LYS A C 1
ATOM 1506 O O . LYS A 1 190 ? 4.992 6.937 15.164 1.00 51.50 190 LYS A O 1
ATOM 1511 N N . ASP A 1 191 ? 6.551 7.098 16.757 1.00 44.94 191 ASP A N 1
ATOM 1512 C CA . ASP A 1 191 ? 7.504 7.813 15.908 1.00 44.94 191 ASP A CA 1
ATOM 1513 C C . ASP A 1 191 ? 7.924 6.877 14.762 1.00 44.94 191 ASP A C 1
ATOM 1515 O O . ASP A 1 191 ? 8.857 6.090 14.904 1.00 44.94 191 ASP A O 1
ATOM 1519 N N . GLY A 1 192 ? 7.205 6.929 13.632 1.00 43.69 192 GLY A N 1
ATOM 1520 C CA . GLY A 1 192 ? 7.248 5.937 12.547 1.00 43.69 192 GLY A CA 1
ATOM 1521 C C . GLY A 1 192 ? 8.624 5.731 11.915 1.00 43.69 192 GLY A C 1
ATOM 1522 O O . GLY A 1 192 ? 8.819 4.791 11.159 1.00 43.69 192 GLY A O 1
ATOM 1523 N N . LYS A 1 193 ? 9.602 6.565 12.275 1.00 45.47 193 LYS A N 1
ATOM 1524 C CA . LYS A 1 193 ? 11.008 6.424 11.897 1.00 45.47 193 LYS A CA 1
ATOM 1525 C C . LYS A 1 193 ? 11.740 5.316 12.662 1.00 45.47 193 LYS A C 1
ATOM 1527 O O . LYS A 1 193 ? 12.686 4.764 12.116 1.00 45.47 193 LYS A O 1
ATOM 1532 N N . ALA A 1 194 ? 11.345 4.999 13.898 1.00 49.62 194 ALA A N 1
ATOM 1533 C CA . ALA A 1 194 ? 12.063 4.035 14.737 1.00 49.62 194 ALA A CA 1
ATOM 1534 C C . ALA A 1 194 ? 11.746 2.575 14.360 1.00 49.62 194 ALA A C 1
ATOM 1536 O O . ALA A 1 194 ? 12.669 1.797 14.142 1.00 49.62 194 ALA A O 1
ATOM 1537 N N . GLU A 1 195 ? 10.464 2.221 14.202 1.00 53.31 195 GLU A N 1
ATOM 1538 C CA . GLU A 1 195 ? 10.056 0.859 13.804 1.00 53.31 195 GLU A CA 1
ATOM 1539 C C . GLU A 1 195 ? 10.373 0.569 12.322 1.00 53.31 195 GLU A C 1
ATOM 1541 O O . GLU A 1 195 ? 10.781 -0.544 12.007 1.00 53.31 195 GLU A O 1
ATOM 1546 N N . GLN A 1 196 ? 10.289 1.566 11.423 1.00 49.81 196 GLN A N 1
ATOM 1547 C CA . GLN A 1 196 ? 10.740 1.416 10.029 1.00 49.81 196 GLN A CA 1
ATOM 1548 C C . GLN A 1 196 ? 12.241 1.158 9.938 1.00 49.81 196 GLN A C 1
ATOM 1550 O O . GLN A 1 196 ? 12.657 0.250 9.230 1.00 49.81 196 GLN A O 1
ATOM 1555 N N . ALA A 1 197 ? 13.058 1.922 10.671 1.00 56.06 197 ALA A N 1
ATOM 1556 C CA . ALA A 1 197 ? 14.499 1.693 10.699 1.00 56.06 197 ALA A CA 1
ATOM 1557 C C . ALA A 1 197 ? 14.829 0.293 11.234 1.00 56.06 197 ALA A C 1
ATOM 1559 O O . ALA A 1 197 ? 15.740 -0.349 10.724 1.00 56.06 197 ALA A O 1
ATOM 1560 N N . GLU A 1 198 ? 14.067 -0.207 12.209 1.00 57.84 198 GLU A N 1
ATOM 1561 C CA . GLU A 1 198 ? 14.254 -1.549 12.753 1.00 57.84 198 GLU A CA 1
ATOM 1562 C C . GLU A 1 198 ? 13.774 -2.657 11.798 1.00 57.84 198 GLU A C 1
ATOM 1564 O O . GLU A 1 198 ? 14.466 -3.658 11.648 1.00 57.84 198 GLU A O 1
ATOM 1569 N N . GLN A 1 199 ? 12.642 -2.494 11.105 1.00 53.88 199 GLN A N 1
ATOM 1570 C CA . GLN A 1 199 ? 12.169 -3.454 10.096 1.00 53.88 199 GLN A CA 1
ATOM 1571 C C . GLN A 1 199 ? 13.060 -3.480 8.851 1.00 53.88 199 GLN A C 1
ATOM 1573 O O . GLN A 1 199 ? 13.408 -4.564 8.389 1.00 53.88 199 GLN A O 1
ATOM 1578 N N . THR A 1 200 ? 13.487 -2.320 8.346 1.00 56.72 200 THR A N 1
ATOM 1579 C CA . THR A 1 200 ? 14.455 -2.228 7.244 1.00 56.72 200 THR A CA 1
ATOM 1580 C C . THR A 1 200 ? 15.803 -2.813 7.657 1.00 56.72 200 THR A C 1
ATOM 1582 O O . THR A 1 200 ? 16.387 -3.573 6.892 1.00 56.72 200 THR A O 1
ATOM 1585 N N . ALA A 1 201 ? 16.277 -2.537 8.879 1.00 58.66 201 ALA A N 1
ATOM 1586 C CA . ALA A 1 201 ? 17.492 -3.161 9.402 1.00 58.66 201 ALA A CA 1
ATOM 1587 C C . ALA A 1 201 ? 17.337 -4.679 9.562 1.00 58.66 201 ALA A C 1
ATOM 1589 O O . ALA A 1 201 ? 18.280 -5.410 9.284 1.00 58.66 201 ALA A O 1
ATOM 1590 N N . ARG A 1 202 ? 16.154 -5.176 9.950 1.00 55.50 202 ARG A N 1
ATOM 1591 C CA . ARG A 1 202 ? 15.874 -6.617 10.019 1.00 55.50 202 ARG A CA 1
ATOM 1592 C C . ARG A 1 202 ? 15.875 -7.261 8.633 1.00 55.50 202 ARG A C 1
ATOM 1594 O O . ARG A 1 202 ? 16.553 -8.268 8.475 1.00 55.50 202 ARG A O 1
ATOM 1601 N N . LEU A 1 203 ? 15.208 -6.679 7.632 1.00 55.62 203 LEU A N 1
ATOM 1602 C CA . LEU A 1 203 ? 15.251 -7.178 6.247 1.00 55.62 203 LEU A CA 1
ATOM 1603 C C . LEU A 1 203 ? 16.679 -7.166 5.678 1.00 55.62 203 LEU A C 1
ATOM 1605 O O . LEU A 1 203 ? 17.104 -8.153 5.086 1.00 55.62 203 LEU A O 1
ATOM 1609 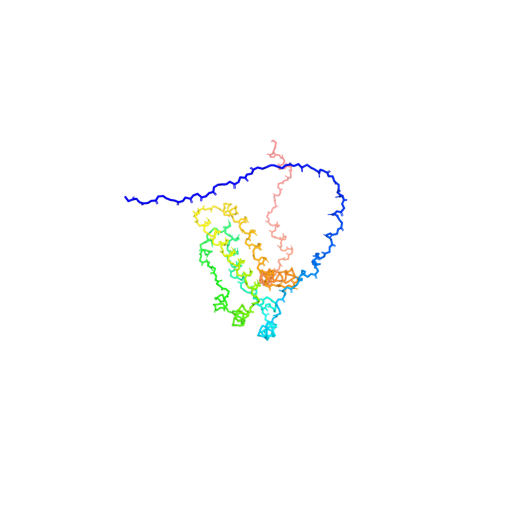N N . ALA A 1 204 ? 17.435 -6.089 5.914 1.00 55.31 204 ALA A N 1
ATOM 1610 C CA . ALA A 1 204 ? 18.839 -5.999 5.515 1.00 55.31 204 ALA A CA 1
ATOM 1611 C C . ALA A 1 204 ? 19.701 -7.057 6.227 1.00 55.31 204 ALA A C 1
ATOM 1613 O O . ALA A 1 204 ? 20.496 -7.739 5.588 1.00 55.31 204 ALA A O 1
ATOM 1614 N N . SER A 1 205 ? 19.478 -7.273 7.528 1.00 50.38 205 SER A N 1
ATOM 1615 C CA . SER A 1 205 ? 20.217 -8.275 8.302 1.00 50.38 205 SER A CA 1
ATOM 1616 C C . SER A 1 205 ? 19.898 -9.715 7.893 1.00 50.38 205 SER A C 1
ATOM 1618 O O . SER A 1 205 ? 20.776 -10.565 7.978 1.00 50.38 205 SER A O 1
ATOM 1620 N N . VAL A 1 206 ? 18.687 -10.016 7.405 1.00 52.81 206 VAL A N 1
ATOM 1621 C CA . VAL A 1 206 ? 18.348 -11.361 6.898 1.00 52.81 206 VAL A CA 1
ATOM 1622 C C . VAL A 1 206 ? 19.164 -11.688 5.642 1.00 52.81 206 VAL A C 1
ATOM 1624 O O . VAL A 1 206 ? 19.620 -12.816 5.504 1.00 52.81 206 VAL A O 1
ATOM 1627 N N . SER A 1 207 ? 19.450 -10.694 4.793 1.00 50.28 207 SER A N 1
ATOM 1628 C CA . SER A 1 207 ? 20.327 -10.864 3.625 1.00 50.28 207 SER A CA 1
ATOM 1629 C C . SER A 1 207 ? 21.819 -10.973 3.981 1.00 50.28 207 SER A C 1
ATOM 1631 O O . SER A 1 207 ? 22.584 -11.542 3.207 1.00 50.28 207 SER A O 1
ATOM 1633 N N . GLU A 1 208 ? 22.247 -10.425 5.122 1.00 48.06 208 GLU A N 1
ATOM 1634 C CA . GLU A 1 208 ? 23.655 -10.406 5.557 1.00 48.06 208 GLU A CA 1
ATOM 1635 C C . GLU A 1 208 ? 24.028 -11.611 6.443 1.00 48.06 208 GLU A C 1
ATOM 1637 O O . GLU A 1 208 ? 25.157 -12.099 6.388 1.00 48.06 208 GLU A O 1
ATOM 1642 N N . THR A 1 209 ? 23.089 -12.126 7.248 1.00 48.81 209 THR A N 1
ATOM 1643 C CA . THR A 1 209 ? 23.395 -13.147 8.269 1.00 48.81 209 THR A CA 1
ATOM 1644 C C . THR A 1 209 ? 23.546 -14.552 7.679 1.00 48.81 209 THR A C 1
ATOM 1646 O O . THR A 1 209 ? 24.364 -15.324 8.176 1.00 48.81 209 THR A O 1
ATOM 1649 N N . GLU A 1 210 ? 22.815 -14.886 6.610 1.00 50.38 210 GLU A N 1
ATOM 1650 C CA . GLU A 1 210 ? 22.987 -16.172 5.910 1.00 50.38 210 GLU A CA 1
ATOM 1651 C C . GLU A 1 210 ? 24.260 -16.174 5.045 1.00 50.38 210 GLU A C 1
ATOM 1653 O O . GLU A 1 210 ? 24.998 -17.156 5.031 1.00 50.38 210 GLU A O 1
ATOM 1658 N N . ALA A 1 211 ? 24.596 -15.044 4.411 1.00 55.22 211 ALA A N 1
ATOM 1659 C CA . ALA A 1 211 ? 25.774 -14.938 3.551 1.00 55.22 211 ALA A CA 1
ATOM 1660 C C . ALA A 1 211 ? 27.101 -14.980 4.332 1.00 55.22 211 ALA A C 1
ATOM 1662 O O . ALA A 1 211 ? 28.054 -15.612 3.883 1.00 55.22 211 ALA A O 1
ATOM 1663 N N . GLN A 1 212 ? 27.186 -14.346 5.508 1.00 55.84 212 GLN A N 1
ATOM 1664 C CA . GLN A 1 212 ? 28.447 -14.297 6.259 1.00 55.84 212 GLN A CA 1
ATOM 1665 C C . GLN A 1 212 ? 28.793 -15.635 6.937 1.00 55.84 212 GLN A C 1
ATOM 1667 O O . GLN A 1 212 ? 29.968 -15.987 7.022 1.00 55.84 212 GLN A O 1
ATOM 1672 N N . GLN A 1 213 ? 27.790 -16.401 7.386 1.00 54.06 213 GLN A N 1
ATOM 1673 C CA . GLN A 1 213 ? 28.019 -17.710 8.013 1.00 54.06 213 GLN A CA 1
ATOM 1674 C C . GLN A 1 213 ? 28.474 -18.771 7.004 1.00 54.06 213 GLN A C 1
ATOM 1676 O O . GLN A 1 213 ? 29.333 -19.587 7.336 1.00 54.06 213 GLN A O 1
ATOM 1681 N N . ASP A 1 214 ? 27.967 -18.721 5.770 1.00 55.44 214 ASP A N 1
ATOM 1682 C CA . ASP A 1 214 ? 28.409 -19.616 4.696 1.00 55.44 214 ASP A CA 1
ATOM 1683 C C . ASP A 1 214 ? 29.802 -19.245 4.161 1.00 55.44 214 ASP A C 1
ATOM 1685 O O . ASP A 1 214 ? 30.566 -20.136 3.790 1.00 55.44 214 ASP A O 1
ATOM 1689 N N . ILE A 1 215 ? 30.172 -17.957 4.160 1.00 58.47 215 ILE A N 1
ATOM 1690 C CA . ILE A 1 215 ? 31.510 -17.502 3.745 1.00 58.47 215 ILE A CA 1
ATOM 1691 C C . ILE A 1 215 ? 32.584 -17.941 4.750 1.00 58.47 215 ILE A C 1
ATOM 1693 O O . ILE A 1 215 ? 33.607 -18.477 4.326 1.00 58.47 215 ILE A O 1
ATOM 1697 N N . ASP A 1 216 ? 32.358 -17.787 6.059 1.00 58.81 216 ASP A N 1
ATOM 1698 C CA . ASP A 1 216 ? 33.324 -18.235 7.078 1.00 58.81 216 ASP A CA 1
ATOM 1699 C C . ASP A 1 216 ? 33.426 -19.774 7.122 1.00 58.81 216 ASP A C 1
ATOM 1701 O O . ASP A 1 216 ? 34.522 -20.329 7.213 1.00 58.81 216 ASP A O 1
ATOM 1705 N N . ALA A 1 217 ? 32.309 -20.491 6.936 1.00 59.81 217 ALA A N 1
ATOM 1706 C CA . ALA A 1 217 ? 32.310 -21.953 6.836 1.00 59.81 217 ALA A CA 1
ATOM 1707 C C . ALA A 1 217 ? 33.024 -22.483 5.574 1.00 59.81 217 ALA A C 1
ATOM 1709 O O . ALA A 1 217 ? 33.498 -23.621 5.571 1.00 59.81 217 ALA A O 1
ATOM 1710 N N . LEU A 1 218 ? 33.135 -21.670 4.516 1.00 58.09 218 LEU A N 1
ATOM 1711 C CA . LEU A 1 218 ? 33.898 -22.004 3.310 1.00 58.09 218 LEU A CA 1
ATOM 1712 C C . LEU A 1 218 ? 35.421 -21.947 3.538 1.00 58.09 218 LEU A C 1
ATOM 1714 O O . LEU A 1 218 ? 36.161 -22.606 2.809 1.00 58.09 218 LEU A O 1
ATOM 1718 N N . PHE A 1 219 ? 35.882 -21.185 4.537 1.00 54.19 219 PHE A N 1
ATOM 1719 C CA . PHE A 1 219 ? 37.302 -21.023 4.884 1.00 54.19 219 PHE A CA 1
ATOM 1720 C C . PHE A 1 219 ? 37.754 -21.858 6.095 1.00 54.19 219 PHE A C 1
ATOM 1722 O O . PHE A 1 219 ? 38.951 -22.096 6.239 1.00 54.19 219 PHE A O 1
ATOM 1729 N N . ASP A 1 220 ? 36.830 -22.371 6.915 1.00 54.56 220 ASP A N 1
ATOM 1730 C CA . ASP A 1 220 ? 37.139 -23.237 8.071 1.00 54.56 220 ASP A CA 1
ATOM 1731 C C . ASP A 1 220 ? 37.269 -24.739 7.721 1.00 54.56 220 ASP A C 1
ATOM 1733 O O . ASP A 1 220 ? 37.577 -25.578 8.575 1.00 54.56 220 ASP A O 1
ATOM 1737 N N . GLY A 1 221 ? 37.064 -25.106 6.454 1.00 46.62 221 GLY A N 1
ATOM 1738 C CA . GLY A 1 221 ? 37.291 -26.457 5.947 1.00 46.62 221 GLY A CA 1
ATOM 1739 C C . GLY A 1 221 ? 38.768 -26.738 5.665 1.00 46.62 221 GLY A C 1
ATOM 1740 O O . GLY A 1 221 ? 39.194 -26.591 4.528 1.00 46.62 221 GLY A O 1
ATOM 1741 N N . ASP A 1 222 ? 39.515 -27.152 6.695 1.00 53.34 222 ASP A N 1
ATOM 1742 C CA . ASP A 1 222 ? 40.801 -27.887 6.675 1.00 53.34 222 ASP A CA 1
ATOM 1743 C C . ASP A 1 222 ? 41.514 -28.000 5.307 1.00 53.34 222 ASP A C 1
ATOM 1745 O O . ASP A 1 222 ? 41.606 -29.061 4.688 1.00 53.34 222 ASP A O 1
ATOM 1749 N N . ALA A 1 223 ? 42.070 -26.885 4.849 1.00 52.91 223 ALA A N 1
ATOM 1750 C CA . ALA A 1 223 ? 43.245 -26.864 4.001 1.00 52.91 223 ALA A CA 1
ATOM 1751 C C . ALA A 1 223 ? 44.144 -25.797 4.611 1.00 52.91 223 ALA A C 1
ATOM 1753 O O . ALA A 1 223 ? 43.874 -24.605 4.478 1.00 52.91 223 ALA A O 1
ATOM 1754 N N . GLY A 1 224 ? 45.140 -26.244 5.383 1.00 48.66 224 GLY A N 1
ATOM 1755 C CA . GLY A 1 224 ? 46.080 -25.369 6.071 1.00 48.66 224 GLY A CA 1
ATOM 1756 C C . GLY A 1 224 ? 46.524 -24.230 5.161 1.00 48.66 224 GLY A C 1
ATOM 1757 O O . GLY A 1 224 ? 46.911 -24.468 4.015 1.00 48.66 224 GLY A O 1
ATOM 1758 N N . ALA A 1 225 ? 46.415 -23.000 5.667 1.00 56.19 225 ALA A N 1
ATOM 1759 C CA . ALA A 1 225 ? 46.976 -21.840 5.000 1.00 56.19 225 ALA A CA 1
ATOM 1760 C C . ALA A 1 225 ? 48.428 -22.181 4.615 1.00 56.19 225 ALA A C 1
ATOM 1762 O O . ALA A 1 225 ? 49.175 -22.605 5.503 1.00 56.19 225 ALA A O 1
ATOM 1763 N N . PRO A 1 226 ? 48.815 -22.085 3.329 1.00 57.66 226 PRO A N 1
ATOM 1764 C CA . PRO A 1 226 ? 50.200 -22.307 2.948 1.00 57.66 226 PRO A CA 1
ATOM 1765 C C . PRO A 1 226 ? 51.060 -21.328 3.746 1.00 57.66 226 PRO A C 1
ATOM 1767 O O . PRO A 1 226 ? 50.717 -20.145 3.851 1.00 57.66 226 PRO A O 1
ATOM 1770 N N . ASP A 1 227 ? 52.121 -21.843 4.365 1.00 58.91 227 ASP A N 1
ATOM 1771 C CA . ASP A 1 227 ? 53.058 -21.008 5.105 1.00 58.91 227 ASP A CA 1
ATOM 1772 C C . ASP A 1 227 ? 53.657 -19.982 4.135 1.00 58.91 227 ASP A C 1
ATOM 1774 O O . ASP A 1 227 ? 53.755 -20.215 2.926 1.00 58.91 227 ASP A O 1
ATOM 1778 N N . GLN A 1 228 ? 54.050 -18.823 4.645 1.00 58.53 228 GLN A N 1
ATOM 1779 C CA . GLN A 1 228 ? 54.640 -17.766 3.831 1.00 58.53 228 GLN A CA 1
ATOM 1780 C C . GLN A 1 228 ? 55.925 -18.254 3.130 1.00 58.53 228 GLN A C 1
ATOM 1782 O O . GLN A 1 228 ? 56.218 -17.824 2.016 1.00 58.53 228 GLN A O 1
ATOM 1787 N N . ASP A 1 229 ? 56.590 -19.254 3.717 1.00 55.44 229 ASP A N 1
ATOM 1788 C CA . ASP A 1 229 ? 57.723 -19.983 3.142 1.00 55.44 229 ASP A CA 1
ATOM 1789 C C . ASP A 1 229 ? 57.339 -20.873 1.930 1.00 55.44 229 ASP A C 1
ATOM 1791 O O . ASP A 1 229 ? 58.140 -21.033 1.007 1.00 55.44 229 ASP A O 1
ATOM 1795 N N . ASP A 1 230 ? 56.113 -21.415 1.872 1.00 58.59 230 ASP A N 1
ATOM 1796 C CA . ASP A 1 230 ? 55.613 -22.206 0.730 1.00 58.59 230 ASP A CA 1
ATOM 1797 C C . ASP A 1 230 ? 55.207 -21.306 -0.452 1.00 58.59 230 ASP A C 1
ATOM 1799 O O . ASP A 1 230 ? 55.343 -21.688 -1.620 1.00 58.59 230 ASP A O 1
ATOM 1803 N N . ILE A 1 231 ? 54.720 -20.095 -0.156 1.00 60.91 231 ILE A N 1
ATOM 1804 C CA . ILE A 1 231 ? 54.373 -19.076 -1.160 1.00 60.91 231 ILE A CA 1
ATOM 1805 C C . ILE A 1 231 ? 55.644 -18.533 -1.829 1.00 60.91 231 ILE A C 1
ATOM 1807 O O . ILE A 1 231 ? 55.664 -18.377 -3.052 1.00 60.91 231 ILE A O 1
ATOM 1811 N N . ASP A 1 232 ? 56.714 -18.312 -1.060 1.00 58.66 232 ASP A N 1
ATOM 1812 C CA . ASP A 1 232 ? 58.007 -17.862 -1.591 1.00 58.66 232 ASP A CA 1
ATOM 1813 C C . ASP A 1 232 ? 58.710 -18.963 -2.414 1.00 58.66 232 ASP A C 1
ATOM 1815 O O . ASP A 1 232 ? 59.301 -18.675 -3.458 1.00 58.66 232 ASP A O 1
ATOM 1819 N N . ALA A 1 233 ? 58.568 -20.241 -2.039 1.00 60.34 233 ALA A N 1
ATOM 1820 C CA . ALA A 1 233 ? 59.124 -21.370 -2.797 1.00 60.34 233 ALA A CA 1
ATOM 1821 C C . ALA A 1 233 ? 58.471 -21.576 -4.181 1.00 60.34 233 ALA A C 1
ATOM 1823 O O . ALA A 1 233 ? 59.105 -22.107 -5.096 1.00 60.34 233 ALA A O 1
ATOM 1824 N N . LEU A 1 234 ? 57.220 -21.138 -4.365 1.00 59.47 234 LEU A N 1
ATOM 1825 C CA . LEU A 1 234 ? 56.510 -21.193 -5.650 1.00 59.47 234 LEU A CA 1
ATOM 1826 C C . LEU A 1 234 ? 56.989 -20.135 -6.659 1.00 59.47 234 LEU A C 1
ATOM 1828 O O . LEU A 1 234 ? 56.755 -20.299 -7.858 1.00 59.47 234 LEU A O 1
ATOM 1832 N N . PHE A 1 235 ? 57.671 -19.079 -6.202 1.00 53.91 235 PHE A N 1
ATOM 1833 C CA . PHE A 1 235 ? 58.184 -17.998 -7.053 1.00 53.91 235 PHE A CA 1
ATOM 1834 C C . PHE A 1 235 ? 59.705 -18.037 -7.288 1.00 53.91 235 PHE A C 1
ATOM 1836 O O . PHE A 1 235 ? 60.196 -17.257 -8.104 1.00 53.91 235 PHE A O 1
ATOM 1843 N N . ASP A 1 236 ? 60.445 -18.960 -6.661 1.00 49.09 236 ASP A N 1
ATOM 1844 C CA . ASP A 1 236 ? 61.918 -19.010 -6.756 1.00 49.09 236 ASP A CA 1
ATOM 1845 C C . ASP A 1 236 ? 62.468 -19.935 -7.872 1.00 49.09 236 ASP A C 1
ATOM 1847 O O . ASP A 1 236 ? 63.621 -19.802 -8.272 1.00 49.09 236 ASP A O 1
ATOM 1851 N N . ASP A 1 237 ? 61.663 -20.825 -8.476 1.00 52.38 237 ASP A N 1
ATOM 1852 C CA . ASP A 1 237 ? 62.149 -21.754 -9.528 1.00 52.38 237 ASP A CA 1
ATOM 1853 C C . ASP A 1 237 ? 61.847 -21.305 -10.973 1.00 52.38 237 ASP A C 1
ATOM 1855 O O . ASP A 1 237 ? 61.862 -22.094 -11.918 1.00 52.38 237 ASP A O 1
ATOM 1859 N N . SER A 1 238 ? 61.533 -20.027 -11.211 1.00 51.09 238 SER A N 1
ATOM 1860 C CA . SER A 1 238 ? 61.245 -19.550 -12.576 1.00 51.09 238 SER A CA 1
ATOM 1861 C C . SER A 1 238 ? 61.599 -18.086 -12.834 1.00 51.09 238 SER A C 1
ATOM 1863 O O . SER A 1 238 ? 60.795 -17.369 -13.416 1.00 51.09 238 SER A O 1
ATOM 1865 N N . ALA A 1 239 ? 62.810 -17.640 -12.481 1.00 46.59 239 ALA A N 1
ATOM 1866 C CA . ALA A 1 239 ? 63.472 -16.538 -13.201 1.00 46.59 239 ALA A CA 1
ATOM 1867 C C . ALA A 1 239 ? 64.956 -16.376 -12.822 1.00 46.59 239 ALA A C 1
ATOM 1869 O O . ALA A 1 239 ? 65.391 -15.314 -12.381 1.00 46.59 239 ALA A O 1
ATOM 1870 N N . SER A 1 240 ? 65.799 -17.368 -13.121 1.00 51.62 240 SER A N 1
ATOM 1871 C CA . SER A 1 240 ? 67.244 -17.139 -13.296 1.00 51.62 240 SER A CA 1
ATOM 1872 C C . SER A 1 240 ? 67.538 -16.367 -14.601 1.00 51.62 240 SER A C 1
ATOM 1874 O O . SER A 1 240 ? 68.349 -16.784 -15.428 1.00 51.62 240 SER A O 1
ATOM 1876 N N . GLY A 1 241 ? 66.829 -15.265 -14.833 1.00 55.81 241 GLY A N 1
ATOM 1877 C CA . GLY A 1 241 ? 66.838 -14.541 -16.099 1.00 55.81 241 GLY A CA 1
ATOM 1878 C C . GLY A 1 241 ? 66.169 -13.179 -16.002 1.00 55.81 241 GLY A C 1
ATOM 1879 O O . GLY A 1 241 ? 65.412 -12.812 -16.894 1.00 55.81 241 GLY A O 1
ATOM 1880 N N . ALA A 1 242 ? 66.417 -12.431 -14.926 1.00 51.78 242 ALA A N 1
ATOM 1881 C CA . ALA A 1 242 ? 66.165 -10.999 -14.956 1.00 51.78 242 ALA A CA 1
ATOM 1882 C C . ALA A 1 242 ? 67.148 -10.383 -15.965 1.00 51.78 242 ALA A C 1
ATOM 1884 O O . ALA A 1 242 ? 68.346 -10.294 -15.692 1.00 51.78 242 ALA A O 1
ATOM 1885 N N . ALA A 1 243 ? 66.653 -10.023 -17.154 1.00 60.31 243 ALA A N 1
ATOM 1886 C CA . ALA A 1 243 ? 67.361 -9.103 -18.036 1.00 60.31 243 ALA A CA 1
ATOM 1887 C C . ALA A 1 243 ? 67.717 -7.865 -17.206 1.00 60.31 243 ALA A C 1
ATOM 1889 O O . ALA A 1 243 ? 66.876 -7.369 -16.448 1.00 60.31 243 ALA A O 1
ATOM 1890 N N . SER A 1 244 ? 68.973 -7.425 -17.271 1.00 62.38 244 SER A N 1
ATOM 1891 C CA . SER A 1 244 ? 69.384 -6.270 -16.483 1.00 62.38 244 SER A CA 1
ATOM 1892 C C . SER A 1 244 ? 68.599 -5.047 -16.957 1.00 62.38 244 SER A C 1
ATOM 1894 O O . SER A 1 244 ? 68.203 -4.969 -18.119 1.00 62.38 244 SER A O 1
ATOM 1896 N N . GLN A 1 245 ? 68.351 -4.092 -16.061 1.00 55.69 245 GLN A N 1
ATOM 1897 C CA . GLN A 1 245 ? 67.645 -2.854 -16.404 1.00 55.69 245 GLN A CA 1
ATOM 1898 C C . GLN A 1 245 ? 68.305 -2.135 -17.603 1.00 55.69 245 GLN A C 1
ATOM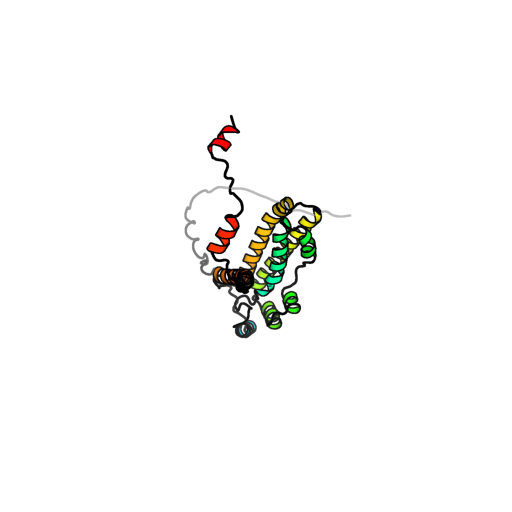 1900 O O . GLN A 1 245 ? 67.609 -1.527 -18.411 1.00 55.69 245 GLN A O 1
ATOM 1905 N N . ASP A 1 246 ? 69.619 -2.312 -17.775 1.00 57.22 246 ASP A N 1
ATOM 1906 C CA . ASP A 1 246 ? 70.396 -1.785 -18.899 1.00 57.22 246 ASP A CA 1
ATOM 1907 C C . ASP A 1 246 ? 70.034 -2.448 -20.250 1.00 57.22 246 ASP A C 1
ATOM 1909 O O . ASP A 1 246 ? 70.103 -1.798 -21.292 1.00 57.22 246 ASP A O 1
ATOM 1913 N N . ASP A 1 247 ? 69.600 -3.716 -20.255 1.00 61.09 247 ASP A N 1
ATOM 1914 C CA . ASP A 1 247 ? 69.149 -4.424 -21.466 1.00 61.09 247 ASP A CA 1
ATOM 1915 C C . ASP A 1 247 ? 67.734 -3.997 -21.893 1.00 61.09 247 ASP A C 1
ATOM 1917 O O . ASP A 1 247 ? 67.396 -4.037 -23.077 1.00 61.09 247 ASP A O 1
ATOM 1921 N N . ILE A 1 248 ? 66.901 -3.583 -20.931 1.00 64.56 248 ILE A N 1
ATOM 1922 C CA . ILE A 1 248 ? 65.536 -3.101 -21.186 1.00 64.56 248 ILE A CA 1
ATOM 1923 C C . ILE A 1 248 ? 65.575 -1.678 -21.757 1.00 64.56 248 ILE A C 1
ATOM 1925 O O . ILE A 1 248 ? 64.828 -1.375 -22.690 1.00 64.56 248 ILE A O 1
ATOM 1929 N N . ASP A 1 249 ? 66.483 -0.832 -21.267 1.00 64.94 249 ASP A N 1
ATOM 1930 C CA . ASP A 1 249 ? 66.620 0.553 -21.735 1.00 64.94 249 ASP A CA 1
ATOM 1931 C C . ASP A 1 249 ? 67.228 0.642 -23.152 1.00 64.94 249 ASP A C 1
ATOM 1933 O O . ASP A 1 249 ? 66.945 1.588 -23.886 1.00 64.94 249 ASP A O 1
ATOM 1937 N N . ALA A 1 250 ? 67.982 -0.372 -23.598 1.00 66.44 250 ALA A N 1
ATOM 1938 C CA . ALA A 1 250 ? 68.550 -0.442 -24.951 1.00 66.44 250 ALA A CA 1
ATOM 1939 C C . ALA A 1 250 ? 67.544 -0.838 -26.055 1.00 66.44 250 ALA A C 1
ATOM 1941 O O . ALA A 1 250 ? 67.882 -0.801 -27.238 1.00 66.44 250 ALA A O 1
ATOM 1942 N N . LEU A 1 251 ? 66.320 -1.241 -25.697 1.00 66.38 251 LEU A N 1
ATOM 1943 C CA . LEU A 1 251 ? 65.274 -1.652 -26.647 1.00 66.38 251 LEU A CA 1
ATOM 1944 C C . LEU A 1 251 ? 64.367 -0.499 -27.112 1.00 66.38 251 LEU A C 1
ATOM 1946 O O . LEU A 1 251 ? 63.558 -0.703 -28.019 1.00 66.38 251 LEU A O 1
ATOM 1950 N N . PHE A 1 252 ? 64.487 0.685 -26.506 1.00 61.72 252 PHE A N 1
ATOM 1951 C CA . PHE A 1 252 ? 63.607 1.835 -26.749 1.00 61.72 252 PHE A CA 1
ATOM 1952 C C . PHE A 1 252 ? 64.322 3.098 -27.270 1.00 61.72 252 PHE A C 1
ATOM 1954 O O . PHE A 1 252 ? 63.722 4.174 -27.229 1.00 61.72 252 PHE A O 1
ATOM 1961 N N . ASP A 1 253 ? 65.540 2.963 -27.809 1.00 51.84 253 ASP A N 1
ATOM 1962 C CA . ASP A 1 253 ? 66.251 4.022 -28.556 1.00 51.84 253 ASP A CA 1
ATOM 1963 C C . ASP A 1 253 ? 66.460 3.635 -30.035 1.00 51.84 253 ASP A C 1
ATOM 1965 O O . ASP A 1 253 ? 66.893 2.488 -30.304 1.00 51.84 253 ASP A O 1
#

Sequence (253 aa):
MRISRATRFARHPPGHDGLMSKHEDMQEMKLAMPSQAARNPECRQALSPEQQALKSRLAGTNIDETSFLATDYLNHFNEVVMLLEMAPEMPDILDEARDWQPISYEEHFRITGFRDKELAIEAYRLAPSDIRARFDALVDELSSCVRETLSTLTIDGKADGDRIRAELSPRMERIHALMGEINGVIHIGKDGKAEQA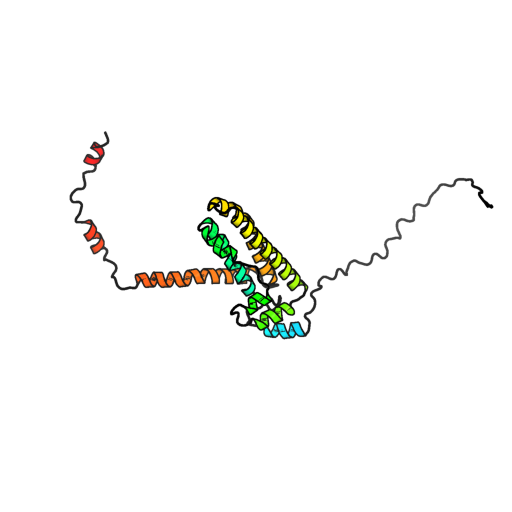EQTARLASVSETEAQQDIDALFDGDAGAPDQDDIDALFDDSASGAASQDDIDALFD